Protein 6OOG (pdb70)

InterPro domains:
  IPR000652 Triosephosphate isomerase [PF00121] (6-248)
  IPR000652 Triosephosphate isomeras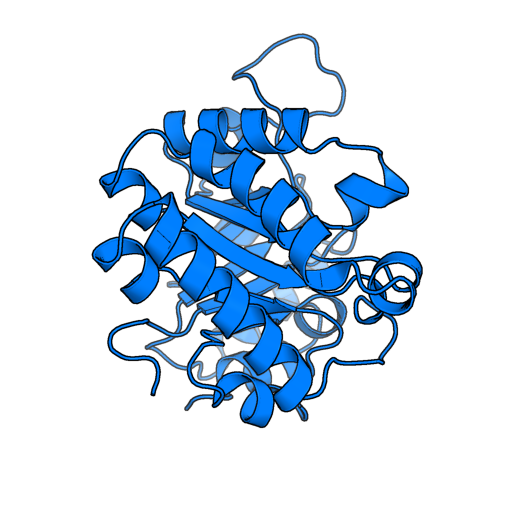e [PS51440] (4-248)
  IPR000652 Triosephosphate isomerase [PTHR21139] (2-247)
  IPR000652 Triosephosphate isomerase [TIGR00419] (6-241)
  IPR000652 Triosephosphate isomerase [cd00311] (6-247)
  IPR013785 Aldolase-type TIM barrel [G3DSA:3.20.20.70] (1-250)
  IPR020861 Triosephosphate isomerase, active site [PS00171] (165-175)
  IPR022896 Triosephosphate isomerase, bacterial/eukaryotic [MF_00147_B] (3-248)
  IPR035990 Triosephosphate isomerase superfamily [SSF51351] (2-248)

Secondary structure (DSSP, 8-state):
--TTPPPEEEEE--S---HHHHHHHHHHHHHS---TT-EEEEEE-GGGHHHHHHHSPTTEEEEES---SSSSSS-TT---HHHHHHTT--EEEES-HHHHHTS---HHHHHHHHHHHHHTT-EEEEEE---HHHHHTT-HHHHHHHHHHHHHTT--STGGGGGB-EEE--GGGTTTS-PPPHHHHHHHHHHHHHHHHHHT-HHHHHH--EEEESS--TTTHHHHHTSTT--EEEESGGGGSTHHHHHHTTT-

Nearest PDB structures (foldseek):
  6oog-assembly1_A-2  TM=9.962E-01  e=2.762E-57  Taenia solium
  7qon-assembly1_AAA  TM=9.854E-01  e=1.641E-40  Fasciola hepatica
  6ooi-assembly1_B  TM=9.862E-01  e=2.018E-39  Schistosoma mansoni
  5zg5-assembly1_B  TM=9.777E-01  e=8.247E-39  Opisthorchis viverrini
  5zfx-assembly1_B  TM=9.779E-01  e=1.346E-38  Opisthorchis viverrini

Radius of gyration: 16.79 Å; Cα contacts (8 Å, |Δi|>4): 519; chains: 1; bounding box: 36×47×45 Å

Foldseek 3Di:
DQPPAFFEAEEEQDPDDDLVLLQVLQVLVVVDDFDPRYQAEYEDEPVCLLVSQVSHPPRYAYEHAEAFQDADDDDPPGHHLVVNVVSVHAEYEFQPVCCCPVVNQDLLRSLSNLLRSLVSRHQYAYEFAEEPVCVVVVCGLVRRLSSVVSNQVRQPDLVSLVRYAYEYEHPCQAPPLPDDALVRLLVNLVSVLVSCCVVPNVVSSSHHAYAYEGNDWLVRLLSNCVRNSHRYYYYYPCSSDPRSRSRSRSPD

Structure (mmCIF, N/CA/C/O backbone):
data_6OOG
#
_entry.id   6OOG
#
_cell.length_a   66.370
_cell.length_b   66.370
_cell.length_c   155.530
_cell.angle_alpha   90.000
_cell.angle_beta   90.000
_cell.angle_gamma   90.000
#
_symmetry.space_group_name_H-M   'P 41 21 2'
#
loop_
_entity.id
_entity.type
_entity.pdbx_description
1 polymer 'Triosephosphate isomerase'
2 non-polymer '2-PHOSPHOGLYCOLIC ACID'
3 non-polymer 'SODIUM ION'
4 water water
#
loop_
_atom_site.group_PDB
_atom_site.id
_atom_site.type_symbol
_atom_site.label_atom_id
_atom_site.label_alt_id
_atom_site.label_comp_id
_atom_site.label_asym_id
_atom_site.label_entity_id
_atom_site.label_seq_id
_atom_site.pdbx_PDB_ins_code
_atom_site.Cartn_x
_atom_site.Cartn_y
_atom_site.Cartn_z
_atom_site.occupancy
_atom_site.B_iso_or_equiv
_atom_site.auth_seq_id
_atom_site.auth_comp_id
_atom_site.auth_asym_id
_atom_site.auth_atom_id
_atom_site.pdbx_PDB_model_num
ATOM 1 N N . PRO A 1 2 ? -8.644 33.238 25.771 1.00 48.64 -1 PRO A N 1
ATOM 2 C CA . PRO A 1 2 ? -7.207 33.489 25.595 1.00 49.44 -1 PRO A CA 1
ATOM 3 C C . PRO A 1 2 ? -6.726 33.283 24.147 1.00 48.01 -1 PRO A C 1
ATOM 4 O O . PRO A 1 2 ? -5.972 34.111 23.612 1.00 46.01 -1 PRO A O 1
ATOM 6 N N . HIS A 1 3 ? -7.154 32.184 23.526 1.00 51.50 0 HIS A N 1
ATOM 7 C CA . HIS A 1 3 ? -6.811 31.879 22.141 1.00 49.70 0 HIS A CA 1
ATOM 8 C C . HIS A 1 3 ? -7.917 32.289 21.168 1.00 51.79 0 HIS A C 1
ATOM 9 O O . HIS A 1 3 ? -7.896 31.869 20.001 1.00 43.76 0 HIS A O 1
ATOM 16 N N . MET A 1 4 ? -8.877 33.094 21.630 1.00 51.12 1 MET A N 1
ATOM 17 C CA . MET A 1 4 ? -9.955 33.681 20.815 1.00 49.95 1 MET A CA 1
ATOM 18 C C . MET A 1 4 ? -10.705 32.554 20.104 1.00 55.87 1 MET A C 1
ATOM 19 O O . MET A 1 4 ? -11.086 31.561 20.748 1.00 51.13 1 MET A O 1
ATOM 24 N N . THR A 1 5 ? -10.955 32.657 18.803 1.00 48.01 2 THR A N 1
ATOM 25 C CA . THR A 1 5 ? -11.593 31.590 18.057 1.00 50.32 2 THR A CA 1
ATOM 26 C C . THR A 1 5 ? -10.583 30.635 17.425 1.00 51.32 2 THR A C 1
ATOM 27 O O . THR A 1 5 ? -10.949 29.886 16.513 1.00 53.39 2 THR A O 1
ATOM 29 N N . ARG A 1 6 ? -9.325 30.645 17.875 1.00 45.83 3 ARG A N 1
ATOM 30 C CA . ARG A 1 6 ? -8.300 29.821 17.238 1.00 37.15 3 ARG A CA 1
ATOM 31 C C . ARG A 1 6 ? -8.333 28.410 17.816 1.00 37.01 3 ARG A C 1
ATOM 32 O O . ARG A 1 6 ? -8.159 28.215 19.026 1.00 37.97 3 ARG A O 1
ATOM 40 N N . LYS A 1 7 ? -8.577 27.432 16.947 1.00 32.01 4 LYS A N 1
ATOM 41 C CA . LYS A 1 7 ? -8.739 26.044 17.360 1.00 29.83 4 LYS A CA 1
ATOM 42 C C . LYS A 1 7 ? -7.385 25.383 17.618 1.00 29.20 4 LYS A C 1
ATOM 43 O O . LYS A 1 7 ? -6.420 25.592 16.870 1.00 32.74 4 LYS A O 1
ATOM 49 N N . LEU A 1 8 ? -7.323 24.576 18.678 1.00 24.46 5 LEU A N 1
ATOM 50 C CA . LEU A 1 8 ? -6.088 23.894 19.036 1.00 26.17 5 LEU A CA 1
ATOM 51 C C . LEU A 1 8 ? -5.578 23.035 17.879 1.00 30.71 5 LEU A C 1
ATOM 52 O O . LEU A 1 8 ? -6.342 22.311 17.231 1.00 30.66 5 LEU A O 1
ATOM 57 N N . PHE A 1 9 ? -4.275 23.119 17.624 1.00 24.92 6 PHE A N 1
ATOM 58 C CA . PHE A 1 9 ? -3.627 22.363 16.558 1.00 26.86 6 PHE A CA 1
ATOM 59 C C . PHE A 1 9 ? -2.426 21.637 17.145 1.00 22.90 6 PHE A C 1
ATOM 60 O O . PHE A 1 9 ? -1.554 22.272 17.742 1.00 23.74 6 PHE A O 1
ATOM 68 N N . VAL A 1 10 ? -2.363 20.318 16.968 1.00 21.90 7 VAL A N 1
ATOM 69 C CA . VAL A 1 10 ? -1.254 19.523 17.493 1.00 24.85 7 VAL A CA 1
ATOM 70 C C . VAL A 1 10 ? -0.602 18.790 16.326 1.00 22.19 7 VAL A C 1
ATOM 71 O O . VAL A 1 10 ? -1.172 17.834 15.777 1.00 22.30 7 VAL A O 1
ATOM 75 N N . GLY A 1 11 ? 0.596 19.232 15.954 1.00 20.69 8 GLY A N 1
ATOM 76 C CA . GLY A 1 11 ? 1.355 18.623 14.881 1.00 19.62 8 GLY A CA 1
ATOM 77 C C . GLY A 1 11 ? 2.416 17.673 15.407 1.00 21.29 8 GLY A C 1
ATOM 78 O O . GLY A 1 11 ? 2.976 17.873 16.477 1.00 18.42 8 GLY A O 1
ATOM 79 N N . GLY A 1 12 ? 2.662 16.611 14.652 1.00 20.46 9 GLY A N 1
ATOM 80 C CA . GLY A 1 12 ? 3.758 15.703 14.928 1.00 17.90 9 GLY A CA 1
ATOM 81 C C . GLY A 1 12 ? 4.710 15.694 13.750 1.00 21.56 9 GLY A C 1
ATOM 82 O O . GLY A 1 12 ? 4.322 15.990 12.619 1.00 22.07 9 GLY A O 1
ATOM 83 N N . ASN A 1 13 ? 5.973 15.381 14.023 1.00 21.45 10 ASN A N 1
ATOM 84 C CA . ASN A 1 13 ? 6.969 15.226 12.960 1.00 21.94 10 ASN A CA 1
ATOM 85 C C . ASN A 1 13 ? 7.870 14.047 13.325 1.00 21.45 10 ASN A C 1
ATOM 86 O O . ASN A 1 13 ? 8.756 14.167 14.180 1.00 20.59 10 ASN A O 1
ATOM 91 N N . TRP A 1 14 ? 7.654 12.917 12.654 1.00 18.58 11 TRP A N 1
ATOM 92 C CA . TRP A 1 14 ? 8.444 11.713 12.873 1.00 19.17 11 TRP A CA 1
ATOM 93 C C . TRP A 1 14 ? 9.844 11.820 12.303 1.00 17.84 11 TRP A C 1
ATOM 94 O O . TRP A 1 14 ? 10.673 10.945 12.590 1.00 19.30 11 TRP A O 1
ATOM 105 N N . LYS A 1 15 ? 10.112 12.852 11.497 1.00 18.74 12 LYS A N 1
ATOM 106 C CA . LYS A 1 15 ? 11.422 13.058 10.907 1.00 17.67 12 LYS A CA 1
ATOM 107 C C . LYS A 1 15 ? 11.835 11.785 10.180 1.00 20.42 12 LYS A C 1
ATOM 108 O O . LYS A 1 15 ? 11.000 11.156 9.513 1.00 17.12 12 LYS A O 1
ATOM 114 N N . MET A 1 16 ? 13.092 11.372 10.323 1.00 19.27 13 MET A N 1
ATOM 115 C CA . MET A 1 16 ? 13.554 10.145 9.669 1.00 18.43 13 MET A CA 1
ATOM 116 C C . MET A 1 16 ? 13.457 8.962 10.636 1.00 22.22 13 MET A C 1
ATOM 117 O O . MET A 1 16 ? 14.437 8.341 11.024 1.00 20.12 13 MET A O 1
ATOM 122 N N . ASN A 1 17 ? 12.221 8.651 11.005 1.00 20.39 14 ASN A N 1
ATOM 123 C CA . ASN A 1 17 ? 11.886 7.483 11.801 1.00 21.67 14 ASN A CA 1
ATOM 124 C C . ASN A 1 17 ? 10.576 6.931 11.277 1.00 22.06 14 ASN A C 1
ATOM 125 O O . ASN A 1 17 ? 9.741 7.671 10.753 1.00 19.78 14 ASN A O 1
ATOM 130 N N . GLY A 1 18 ? 10.389 5.640 11.438 1.00 26.27 15 GLY A N 1
ATOM 131 C CA . GLY A 1 18 ? 9.117 5.028 11.122 1.00 22.11 15 GLY A CA 1
ATOM 132 C C . GLY A 1 18 ? 9.306 3.737 10.360 1.00 24.20 15 GLY A C 1
ATOM 133 O O . GLY A 1 18 ? 10.353 3.463 9.776 1.00 22.21 15 GLY A O 1
ATOM 134 N N . SER A 1 19 ? 8.261 2.924 10.376 1.00 27.69 16 SER A N 1
ATOM 135 C CA . SER A 1 19 ? 8.243 1.622 9.742 1.00 22.45 16 SER A CA 1
ATOM 136 C C . SER A 1 19 ? 6.789 1.203 9.686 1.00 23.46 16 SER A C 1
ATOM 137 O O . SER A 1 19 ? 5.954 1.735 10.428 1.00 25.07 16 SER A O 1
ATOM 140 N N . TYR A 1 20 ? 6.492 0.243 8.811 1.00 19.57 17 TYR A N 1
ATOM 141 C CA . TYR A 1 20 ? 5.130 -0.274 8.758 1.00 24.32 17 TYR A CA 1
ATOM 142 C C . TYR A 1 20 ? 4.710 -0.824 10.117 1.00 24.41 17 TYR A C 1
ATOM 143 O O . TYR A 1 20 ? 3.576 -0.611 10.562 1.00 27.39 17 TYR A O 1
ATOM 152 N N . SER A 1 21 ? 5.626 -1.507 10.801 1.00 24.16 18 SER A N 1
ATOM 153 C CA . SER A 1 21 ? 5.303 -2.082 12.101 1.00 28.63 18 SER A CA 1
ATOM 154 C C . SER A 1 21 ? 4.973 -0.989 13.102 1.00 28.38 18 SER A C 1
ATOM 155 O O . SER A 1 21 ? 3.976 -1.079 13.825 1.00 29.29 18 SER A O 1
ATOM 158 N N . HIS A 1 22 ? 5.786 0.073 13.138 1.00 25.19 19 HIS A N 1
ATOM 159 C CA . HIS A 1 22 ? 5.533 1.145 14.095 1.00 23.56 19 HIS A CA 1
ATOM 160 C C . HIS A 1 22 ? 4.231 1.870 13.788 1.00 25.73 19 HIS A C 1
ATOM 161 O O . HIS A 1 22 ? 3.508 2.293 14.704 1.00 21.41 19 HIS A O 1
ATOM 168 N N . ILE A 1 23 ? 3.925 2.043 12.504 1.00 20.05 20 ILE A N 1
ATOM 169 C CA . ILE A 1 23 ? 2.695 2.727 12.127 1.00 23.68 20 ILE A CA 1
ATOM 170 C C . ILE A 1 23 ? 1.484 1.941 12.621 1.00 24.08 20 ILE A C 1
ATOM 171 O O . ILE A 1 23 ? 0.531 2.517 13.162 1.00 26.07 20 ILE A O 1
ATOM 176 N N . ASN A 1 24 ? 1.507 0.613 12.452 1.00 26.93 21 ASN A N 1
ATOM 177 C CA . ASN A 1 24 ? 0.391 -0.230 12.884 1.00 29.04 21 ASN A CA 1
ATOM 178 C C . ASN A 1 24 ? 0.153 -0.103 14.384 1.00 27.38 21 ASN A C 1
ATOM 179 O O . ASN A 1 24 ? -0.978 0.115 14.832 1.00 30.17 21 ASN A O 1
ATOM 184 N N . THR A 1 25 ? 1.213 -0.271 15.172 1.00 26.71 22 THR A N 1
ATOM 185 C CA . THR A 1 25 ? 1.111 -0.210 16.625 1.00 27.91 22 THR A CA 1
ATOM 186 C C . THR A 1 25 ? 0.676 1.179 17.087 1.00 30.01 22 THR A C 1
ATOM 187 O O . THR A 1 25 ? -0.334 1.340 17.784 1.00 28.74 22 THR A O 1
ATOM 191 N N . PHE A 1 26 ? 1.433 2.198 16.679 1.00 26.21 23 PHE A N 1
ATOM 192 C CA . PHE A 1 26 ? 1.162 3.574 17.072 1.00 24.17 23 PHE A CA 1
ATOM 193 C C . PHE A 1 26 ? -0.280 3.979 16.787 1.00 23.67 23 PHE A C 1
ATOM 194 O O . PHE A 1 26 ? -0.934 4.608 17.623 1.00 27.72 23 PHE A O 1
ATOM 202 N N . PHE A 1 27 ? -0.795 3.650 15.606 1.00 24.50 24 PHE A N 1
ATOM 203 C CA . PHE A 1 27 ? -2.136 4.123 15.282 1.00 29.27 24 PHE A CA 1
ATOM 204 C C . PHE A 1 27 ? -3.222 3.231 15.872 1.00 32.09 24 PHE A C 1
ATOM 205 O O . PHE A 1 27 ? -4.368 3.674 15.992 1.00 31.30 24 PHE A O 1
ATOM 213 N N A ASP A 1 28 ? -2.894 1.993 16.249 0.55 31.34 25 ASP A N 1
ATOM 214 N N B ASP A 1 28 ? -2.890 1.985 16.218 0.45 31.32 25 ASP A N 1
ATOM 215 C CA A ASP A 1 28 ? -3.820 1.217 17.067 0.55 33.87 25 ASP A CA 1
ATOM 216 C CA B ASP A 1 28 ? -3.769 1.191 17.069 0.45 33.86 25 ASP A CA 1
ATOM 217 C C A ASP A 1 28 ? -3.982 1.855 18.439 0.55 32.38 25 ASP A C 1
ATOM 218 C C B ASP A 1 28 ? -3.974 1.884 18.408 0.45 32.39 25 ASP A C 1
ATOM 219 O O A ASP A 1 28 ? -5.104 1.988 18.942 0.55 34.65 25 ASP A O 1
ATOM 220 O O B ASP A 1 28 ? -5.108 2.080 18.859 0.45 34.61 25 ASP A O 1
ATOM 229 N N . THR A 1 29 ? -2.869 2.268 19.051 1.00 36.42 26 THR A N 1
ATOM 230 C CA . THR A 1 29 ? -2.933 2.971 20.326 1.00 29.94 26 THR A CA 1
ATOM 231 C C . THR A 1 29 ? -3.679 4.289 20.188 1.00 31.94 26 THR A C 1
ATOM 232 O O . THR A 1 29 ? -4.454 4.669 21.070 1.00 38.49 26 THR A O 1
ATOM 236 N N . LEU A 1 30 ? -3.466 4.990 19.078 1.00 33.22 27 LEU A N 1
ATOM 237 C CA . LEU A 1 30 ? -4.110 6.281 18.867 1.00 33.01 27 LEU A CA 1
ATOM 238 C C . LEU A 1 30 ? -5.619 6.138 18.724 1.00 33.81 27 LEU A C 1
ATOM 239 O O . LEU A 1 30 ? -6.380 6.940 19.282 1.00 39.81 27 LEU A O 1
ATOM 244 N N . GLN A 1 31 ? -6.066 5.137 17.961 1.00 32.47 28 GLN A N 1
ATOM 245 C CA . GLN A 1 31 ? -7.497 4.895 17.804 1.00 38.17 28 GLN A CA 1
ATOM 246 C C . GLN A 1 31 ? -8.137 4.525 19.136 1.00 36.19 28 GLN A C 1
ATOM 247 O O . GLN A 1 31 ? -9.242 4.981 19.453 1.00 43.13 28 GLN A O 1
ATOM 250 N N . LYS A 1 32 ? -7.445 3.719 19.942 1.00 39.11 29 LYS A N 1
ATOM 251 C CA . LYS A 1 32 ? -8.018 3.285 21.212 1.00 39.03 29 LYS A CA 1
ATOM 252 C C . LYS A 1 32 ? -8.107 4.432 22.207 1.00 39.52 29 LYS A C 1
ATOM 253 O O . LYS A 1 32 ? -9.003 4.443 23.059 1.00 42.50 29 LYS A O 1
ATOM 256 N N . ALA A 1 33 ? -7.215 5.411 22.102 1.00 40.71 30 ALA A N 1
ATOM 257 C CA . ALA A 1 33 ? -7.136 6.475 23.088 1.00 39.24 30 ALA A CA 1
ATOM 258 C C . ALA A 1 33 ? -8.249 7.497 22.886 1.00 36.61 30 ALA A C 1
ATOM 259 O O . ALA A 1 33 ? -8.796 7.663 21.794 1.00 38.26 30 ALA A O 1
ATOM 261 N N . ASP A 1 34 ? -8.571 8.196 23.970 1.00 39.49 31 ASP A N 1
ATOM 262 C CA . ASP A 1 34 ? -9.543 9.281 23.941 1.00 46.09 31 ASP A CA 1
ATOM 263 C C . ASP A 1 34 ? -8.796 10.597 23.728 1.00 43.08 31 ASP A C 1
ATOM 264 O O . ASP A 1 34 ? -8.104 11.085 24.631 1.00 39.96 31 ASP A O 1
ATOM 269 N N . THR A 1 35 ? -8.930 11.169 22.537 1.00 41.59 32 THR A N 1
ATOM 270 C CA . THR A 1 35 ? -8.242 12.400 22.187 1.00 45.09 32 THR A CA 1
ATOM 271 C C . THR A 1 35 ? -9.232 13.559 22.154 1.00 46.12 32 THR A C 1
ATOM 272 O O . THR A 1 35 ? -10.414 13.377 21.846 1.00 46.09 32 THR A O 1
ATOM 276 N N . ASP A 1 36 ? -8.739 14.753 22.488 1.00 41.91 33 ASP A N 1
ATOM 277 C CA . ASP A 1 36 ? -9.535 15.968 22.431 1.00 37.51 33 ASP A CA 1
ATOM 278 C C . ASP A 1 36 ? -10.227 16.065 21.077 1.00 38.92 33 ASP A C 1
ATOM 279 O O . ASP A 1 36 ? -9.547 16.165 20.046 1.00 41.75 33 ASP A O 1
ATOM 284 N N . PRO A 1 37 ? -11.561 16.035 21.030 1.00 38.82 34 PRO A N 1
ATOM 285 C CA . PRO A 1 37 ? -12.256 16.104 19.738 1.00 41.55 34 PRO A CA 1
ATOM 286 C C . PRO A 1 37 ? -12.236 17.484 19.119 1.00 36.49 34 PRO A C 1
ATOM 287 O O . PRO A 1 37 ? -12.671 17.630 17.973 1.00 44.26 34 PRO A O 1
ATOM 291 N N . ASN A 1 38 ? -11.756 18.494 19.837 1.00 33.85 35 ASN A N 1
ATOM 292 C CA . ASN A 1 38 ? -11.677 19.854 19.332 1.00 39.29 35 ASN A CA 1
ATOM 293 C C . ASN A 1 38 ? -10.251 20.248 18.952 1.00 35.43 35 ASN A C 1
ATOM 294 O O . ASN A 1 38 ? -9.971 21.437 18.776 1.00 33.21 35 ASN A O 1
ATOM 296 N N . ALA A 1 39 ? -9.345 19.280 18.833 1.00 33.22 36 ALA A N 1
ATOM 297 C CA . ALA A 1 39 ? -7.990 19.511 18.346 1.00 29.94 36 ALA A CA 1
ATOM 298 C C . ALA A 1 39 ? -7.878 19.048 16.901 1.00 32.79 36 ALA A C 1
ATOM 299 O O . ALA A 1 39 ? -8.341 17.952 16.565 1.00 26.19 36 ALA A O 1
ATOM 301 N N . ASP A 1 40 ? -7.271 19.884 16.057 1.00 28.21 37 ASP A N 1
ATOM 302 C CA . ASP A 1 40 ? -6.727 19.435 14.779 1.00 21.98 37 ASP A CA 1
ATOM 303 C C . ASP A 1 40 ? -5.430 18.674 15.028 1.00 26.37 37 ASP A C 1
ATOM 304 O O . ASP A 1 40 ? -4.579 19.133 15.796 1.00 26.45 37 ASP A O 1
ATOM 309 N N . ILE A 1 41 ? -5.270 17.517 14.383 1.00 24.45 38 ILE A N 1
ATOM 310 C CA . ILE A 1 41 ? -4.106 16.664 14.593 1.00 20.66 38 ILE A CA 1
ATOM 311 C C . ILE A 1 41 ? -3.508 16.305 13.238 1.00 26.20 38 ILE A C 1
ATOM 312 O O . ILE A 1 41 ? -4.187 15.709 12.397 1.00 21.58 38 ILE A O 1
ATOM 317 N N . VAL A 1 42 ? -2.235 16.635 13.041 1.00 25.23 39 VAL A N 1
ATOM 318 C CA . VAL A 1 42 ? -1.527 16.385 11.783 1.00 19.66 39 VAL A CA 1
ATOM 319 C C . VAL A 1 42 ? -0.163 15.799 12.126 1.00 21.00 39 VAL A C 1
ATOM 320 O O . VAL A 1 42 ? 0.549 16.345 12.975 1.00 23.34 39 VAL A O 1
ATOM 324 N N . ILE A 1 43 ? 0.200 14.689 11.484 1.00 17.69 40 ILE A N 1
ATOM 325 C CA . ILE A 1 43 ? 1.442 13.977 11.789 1.00 18.20 40 ILE A CA 1
ATOM 326 C C . ILE A 1 43 ? 2.268 13.843 10.508 1.00 22.12 40 ILE A C 1
ATOM 327 O O . ILE A 1 43 ? 1.840 13.183 9.547 1.00 20.13 40 ILE A O 1
ATOM 332 N N . GLY A 1 44 ? 3.448 14.466 10.505 1.00 19.36 41 GLY A N 1
ATOM 333 C CA . GLY A 1 44 ? 4.396 14.311 9.411 1.00 21.03 41 GLY A CA 1
ATOM 334 C C . GLY A 1 44 ? 5.175 13.010 9.524 1.00 22.23 41 GLY A C 1
ATOM 335 O O . GLY A 1 44 ? 5.704 12.672 10.594 1.00 19.20 41 GLY A O 1
ATOM 336 N N . VAL A 1 45 ? 5.237 12.275 8.415 1.00 20.35 42 VAL A N 1
ATOM 337 C CA . VAL A 1 45 ? 5.838 10.944 8.352 1.00 16.77 42 VAL A CA 1
ATOM 338 C C . VAL A 1 45 ? 6.734 10.890 7.121 1.00 18.37 42 VAL A C 1
ATOM 339 O O . VAL A 1 45 ? 6.590 11.713 6.201 1.00 20.65 42 VAL A O 1
ATOM 343 N N . PRO A 1 46 ? 7.674 9.939 7.072 1.00 18.07 43 PRO A N 1
ATOM 344 C CA . PRO A 1 46 ? 8.501 9.781 5.860 1.00 15.73 43 PRO A CA 1
ATOM 345 C C . PRO A 1 46 ? 7.677 9.487 4.616 1.00 18.54 43 PRO A C 1
ATOM 346 O O . PRO A 1 46 ? 6.661 8.794 4.660 1.00 17.78 43 PRO A O 1
ATOM 350 N N . ALA A 1 47 ? 8.180 9.964 3.473 1.00 21.74 44 ALA A N 1
ATOM 351 C CA . ALA A 1 47 ? 7.391 9.951 2.245 1.00 18.87 44 ALA A CA 1
ATOM 352 C C . ALA A 1 47 ? 7.001 8.547 1.817 1.00 18.55 44 ALA A C 1
ATOM 353 O O . ALA A 1 47 ? 5.925 8.361 1.247 1.00 19.08 44 ALA A O 1
ATOM 355 N N . CYS A 1 48 ? 7.848 7.551 2.074 1.00 16.42 45 CYS A N 1
ATOM 356 C CA . CYS A 1 48 ? 7.491 6.199 1.669 1.00 22.28 45 CYS A CA 1
ATOM 357 C C . CYS A 1 48 ? 6.288 5.663 2.425 1.00 22.79 45 CYS A C 1
ATOM 358 O O . CYS A 1 48 ? 5.763 4.614 2.052 1.00 21.56 45 CYS A O 1
ATOM 361 N N . TYR A 1 49 ? 5.834 6.347 3.469 1.00 19.90 46 TYR A N 1
ATOM 362 C CA . TYR A 1 49 ? 4.729 5.850 4.283 1.00 19.60 46 TYR A CA 1
ATOM 363 C C . TYR A 1 49 ? 3.460 6.691 4.152 1.00 17.10 46 TYR A C 1
ATOM 364 O O . TYR A 1 49 ? 2.506 6.460 4.899 1.00 22.54 46 TYR A O 1
ATOM 373 N N . LEU A 1 50 ? 3.417 7.651 3.227 1.00 14.23 47 LEU A N 1
ATOM 374 C CA . LEU A 1 50 ? 2.327 8.626 3.217 1.00 18.85 47 LEU A CA 1
ATOM 375 C C . LEU A 1 50 ? 0.958 7.954 3.103 1.00 22.99 47 LEU A C 1
ATOM 376 O O . LEU A 1 50 ? 0.069 8.183 3.928 1.00 21.54 47 LEU A O 1
ATOM 381 N N . LYS A 1 51 ? 0.759 7.141 2.070 1.00 22.86 48 LYS A N 1
ATOM 382 C CA . LYS A 1 51 ? -0.565 6.569 1.839 1.00 21.28 48 LYS A CA 1
ATOM 383 C C . LYS A 1 51 ? -0.934 5.590 2.940 1.00 24.92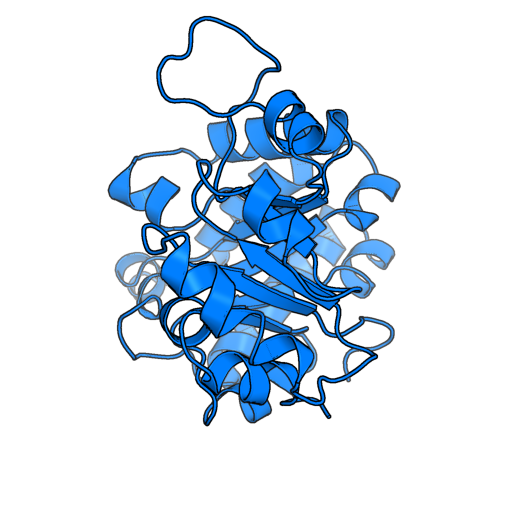 48 LYS A C 1
ATOM 384 O O . LYS A 1 51 ? -2.042 5.643 3.492 1.00 24.28 48 LYS A O 1
ATOM 390 N N . TYR A 1 52 ? -0.014 4.675 3.254 1.00 21.09 49 TYR A N 1
ATOM 391 C CA . TYR A 1 52 ? -0.250 3.689 4.294 1.00 21.95 49 TYR A CA 1
ATOM 392 C C . TYR A 1 52 ? -0.649 4.349 5.613 1.00 27.56 49 TYR A C 1
ATOM 393 O O . TYR A 1 52 ? -1.617 3.937 6.265 1.00 26.59 49 TYR A O 1
ATOM 402 N N . ALA A 1 53 ? 0.083 5.385 6.020 1.00 23.81 50 ALA A N 1
ATOM 403 C CA . ALA A 1 53 ? -0.205 6.009 7.303 1.00 24.86 50 ALA A CA 1
ATOM 404 C C . ALA A 1 53 ? -1.516 6.783 7.266 1.00 23.40 50 ALA A C 1
ATOM 405 O O . ALA A 1 53 ? -2.231 6.826 8.269 1.00 27.32 50 ALA A O 1
ATOM 407 N N . GLN A 1 54 ? -1.860 7.391 6.128 1.00 27.30 51 GLN A N 1
ATOM 408 C CA . GLN A 1 54 ? -3.146 8.078 6.053 1.00 27.13 51 GLN A CA 1
ATOM 409 C C . GLN A 1 54 ? -4.305 7.089 6.028 1.00 30.12 51 GLN A C 1
ATOM 410 O O . GLN A 1 54 ? -5.354 7.352 6.626 1.00 30.27 51 GLN A O 1
ATOM 416 N N . ASP A 1 55 ? -4.138 5.945 5.353 1.00 25.94 52 ASP A N 1
ATOM 417 C CA . ASP A 1 55 ? -5.160 4.900 5.429 1.00 30.70 52 ASP A CA 1
ATOM 418 C C . ASP A 1 55 ? -5.306 4.361 6.850 1.00 31.71 52 ASP A C 1
ATOM 419 O O . ASP A 1 55 ? -6.424 4.121 7.318 1.00 36.25 52 ASP A O 1
ATOM 424 N N . LYS A 1 56 ? -4.191 4.142 7.545 1.00 27.75 53 LYS A N 1
ATO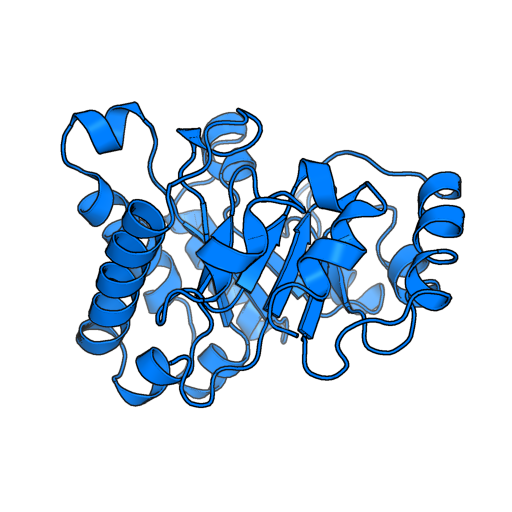M 425 C CA . LYS A 1 56 ? -4.246 3.557 8.881 1.00 33.98 53 LYS A CA 1
ATOM 426 C C . LYS A 1 56 ? -4.603 4.569 9.963 1.00 36.17 53 LYS A C 1
ATOM 427 O O . LYS A 1 56 ? -5.006 4.163 11.058 1.00 34.95 53 LYS A O 1
ATOM 430 N N . ALA A 1 57 ? -4.470 5.864 9.694 1.00 34.55 54 ALA A N 1
ATOM 431 C CA . ALA A 1 57 ? -4.741 6.854 10.728 1.00 36.21 54 ALA A CA 1
ATOM 432 C C . ALA A 1 57 ? -6.218 6.823 11.114 1.00 36.50 54 ALA A C 1
ATOM 433 O O . ALA A 1 57 ? -7.082 6.617 10.255 1.00 34.65 54 ALA A O 1
ATOM 435 N N . PRO A 1 58 ? -6.535 7.016 12.394 1.00 36.70 55 PRO A N 1
ATOM 436 C CA . PRO A 1 58 ? -7.940 7.132 12.800 1.00 30.64 55 PRO A CA 1
ATOM 437 C C . PRO A 1 58 ? -8.593 8.349 12.171 1.00 39.88 55 PRO A C 1
ATOM 438 O O . PRO A 1 58 ? -7.928 9.333 11.836 1.00 43.28 55 PRO A O 1
ATOM 442 N N . LYS A 1 59 ? -9.912 8.265 11.995 1.00 41.20 56 LYS A N 1
ATOM 443 C CA . LYS A 1 59 ? -10.665 9.384 11.440 1.00 48.72 56 LYS A CA 1
ATOM 444 C C . LYS A 1 59 ? -10.348 10.669 12.200 1.00 40.93 56 LYS A C 1
ATOM 445 O O . LYS A 1 59 ? -10.178 10.670 13.423 1.00 42.68 56 LYS A O 1
ATOM 447 N N . GLY A 1 60 ? -10.231 11.761 11.454 1.00 39.75 57 GLY A N 1
ATOM 448 C CA . GLY A 1 60 ? -9.897 13.040 12.016 1.00 43.71 57 GLY A CA 1
ATOM 449 C C . GLY A 1 60 ? -8.420 13.361 12.027 1.00 40.59 57 GLY A C 1
ATOM 450 O O . GLY A 1 60 ? -8.064 14.541 12.093 1.00 41.96 57 GLY A O 1
ATOM 451 N N . ILE A 1 61 ? -7.553 12.353 11.963 1.00 34.82 58 ILE A N 1
ATOM 452 C CA . ILE A 1 61 ? -6.112 12.570 12.014 1.00 33.61 58 ILE A CA 1
ATOM 453 C C . ILE A 1 61 ? -5.580 12.664 10.589 1.00 29.48 58 ILE A C 1
ATOM 454 O O . ILE A 1 61 ? -5.853 11.795 9.753 1.00 28.30 58 ILE A O 1
ATOM 459 N N . LYS A 1 62 ? -4.848 13.734 10.301 1.00 28.17 59 LYS A N 1
ATOM 460 C CA . LYS A 1 62 ? -4.308 13.984 8.973 1.00 25.41 59 LYS A CA 1
ATOM 461 C C . LYS A 1 62 ? -2.810 13.705 8.952 1.00 23.16 59 LYS A C 1
ATOM 462 O O . LYS A 1 62 ? -2.107 13.921 9.943 1.00 25.68 59 LYS A O 1
ATOM 468 N N . ILE A 1 63 ? -2.327 13.212 7.816 1.00 24.93 60 ILE A N 1
ATOM 469 C CA . ILE A 1 63 ? -0.922 12.863 7.637 1.00 21.81 60 ILE A CA 1
ATOM 470 C C . ILE A 1 63 ? -0.278 13.924 6.753 1.00 22.76 60 ILE A C 1
ATOM 471 O O . ILE A 1 63 ? -0.870 14.352 5.754 1.00 19.97 60 ILE A O 1
ATOM 476 N N . ALA A 1 64 ? 0.928 14.353 7.125 1.00 20.37 61 ALA A N 1
ATOM 477 C CA . ALA A 1 64 ? 1.661 15.382 6.402 1.00 21.67 61 ALA A CA 1
ATOM 478 C C . ALA A 1 64 ? 2.926 14.808 5.786 1.00 19.68 61 ALA A C 1
ATOM 479 O O . ALA A 1 64 ? 3.572 13.930 6.372 1.00 17.90 61 ALA A O 1
ATOM 481 N N . ALA A 1 65 ? 3.278 15.310 4.603 1.00 16.57 62 ALA A N 1
ATOM 482 C CA . ALA A 1 65 ? 4.626 15.106 4.102 1.00 17.59 62 ALA A CA 1
ATOM 483 C C . ALA A 1 65 ? 5.593 16.011 4.867 1.00 17.89 62 ALA A C 1
ATOM 484 O O . ALA A 1 65 ? 5.218 17.073 5.380 1.00 15.06 62 ALA A O 1
ATOM 486 N N . GLU A 1 66 ? 6.845 15.569 4.973 1.00 18.10 63 GLU A N 1
ATOM 487 C CA . GLU A 1 66 ? 7.847 16.308 5.733 1.00 18.30 63 GLU A CA 1
ATOM 488 C C . GLU A 1 66 ? 8.555 17.365 4.899 1.00 19.46 63 GLU A C 1
ATOM 489 O O . GLU A 1 66 ? 9.336 18.147 5.452 1.00 15.19 63 GLU A O 1
ATOM 495 N N . ASN A 1 67 ? 8.292 17.405 3.592 1.00 16.41 64 ASN A N 1
ATOM 496 C CA . ASN A 1 67 ? 8.942 18.303 2.644 1.00 15.56 64 ASN A CA 1
ATOM 497 C C . ASN A 1 67 ? 8.296 18.042 1.294 1.00 18.93 64 ASN A C 1
ATOM 498 O O . ASN A 1 67 ? 7.600 17.041 1.104 1.00 18.33 64 ASN A O 1
ATOM 503 N N . CYS A 1 68 ? 8.507 18.969 0.375 1.00 14.74 65 CYS A N 1
ATOM 504 C CA . CYS A 1 68 ? 8.109 18.821 -1.018 1.00 17.50 65 CYS A CA 1
ATOM 505 C C . CYS A 1 68 ? 8.944 19.816 -1.804 1.00 18.73 65 CYS A C 1
ATOM 506 O O . CYS A 1 68 ? 9.633 20.656 -1.226 1.00 21.33 65 CYS A O 1
ATOM 509 N N . TYR A 1 69 ? 8.913 19.691 -3.126 1.00 20.98 66 TYR A N 1
ATOM 510 C CA . TYR A 1 69 ? 9.659 20.603 -3.974 1.00 22.01 66 TYR A CA 1
ATOM 511 C C . TYR A 1 69 ? 8.727 21.708 -4.476 1.00 23.70 66 TYR A C 1
ATOM 512 O O . TYR A 1 69 ? 7.545 21.778 -4.120 1.00 20.60 66 TYR A O 1
ATOM 521 N N . LYS A 1 70 ? 9.270 22.583 -5.323 1.00 20.66 67 LYS A N 1
ATOM 522 C CA . LYS A 1 70 ? 8.605 23.832 -5.662 1.00 22.33 67 LYS A CA 1
ATOM 523 C C . LYS A 1 70 ? 7.983 23.841 -7.056 1.00 21.38 67 LYS A C 1
ATOM 524 O O . LYS A 1 70 ? 7.455 24.874 -7.467 1.00 21.59 67 LYS A O 1
ATOM 530 N N . VAL A 1 71 ? 8.014 22.729 -7.788 1.00 19.74 68 VAL A N 1
ATOM 531 C CA . VAL A 1 71 ? 7.279 22.610 -9.041 1.00 23.02 68 VAL A CA 1
ATOM 532 C C . VAL A 1 71 ? 6.532 21.286 -9.039 1.00 26.09 68 VAL A C 1
ATOM 533 O O . VAL A 1 71 ? 6.720 20.443 -8.163 1.00 23.27 68 VAL A O 1
ATOM 537 N N . GLY A 1 72 ? 5.671 21.107 -10.045 1.00 26.18 69 GLY A N 1
ATOM 538 C CA . GLY A 1 72 ? 4.758 19.981 -10.010 1.00 27.28 69 GLY A CA 1
ATOM 539 C C . GLY A 1 72 ? 5.380 18.644 -10.357 1.00 24.39 69 GLY A C 1
ATOM 540 O O . GLY A 1 72 ? 4.902 17.600 -9.900 1.00 26.96 69 GLY A O 1
ATOM 541 N N . SER A 1 73 ? 6.424 18.646 -11.173 1.00 21.68 70 SER A N 1
ATOM 542 C CA . SER A 1 73 ? 6.985 17.411 -11.710 1.00 26.26 70 SER A CA 1
ATOM 543 C C . SER A 1 73 ? 8.273 17.791 -12.416 1.00 22.55 70 SER A C 1
ATOM 544 O O . SER A 1 73 ? 8.467 18.956 -12.768 1.00 26.17 70 SER A O 1
ATOM 547 N N . GLY A 1 74 ? 9.153 16.812 -12.612 1.00 17.02 71 GLY A N 1
ATOM 548 C CA . GLY A 1 74 ? 10.294 17.085 -13.459 1.00 20.00 71 GLY A CA 1
ATOM 549 C C . GLY A 1 74 ? 11.538 16.370 -12.983 1.00 19.75 71 GLY A C 1
ATOM 550 O O . GLY A 1 74 ? 11.472 15.408 -12.223 1.00 20.59 71 GLY A O 1
ATOM 551 N N . ALA A 1 75 ? 12.676 16.867 -13.457 1.00 16.58 72 ALA A N 1
ATOM 552 C CA . ALA A 1 75 ? 13.966 16.203 -13.295 1.00 16.50 72 ALA A CA 1
ATOM 553 C C . ALA A 1 75 ? 14.618 16.673 -11.991 1.00 17.20 72 ALA A C 1
ATOM 554 O O . ALA A 1 75 ? 15.552 17.477 -11.957 1.00 18.25 72 ALA A O 1
ATOM 556 N N . PHE A 1 76 ? 14.068 16.175 -10.880 1.00 20.44 73 PHE A N 1
ATOM 557 C CA . PHE A 1 76 ? 14.511 16.571 -9.548 1.00 18.84 73 PHE A CA 1
ATOM 558 C C . PHE A 1 76 ? 14.624 15.295 -8.713 1.00 19.18 73 PHE A C 1
ATOM 559 O O . PHE A 1 76 ? 13.826 15.019 -7.821 1.00 19.44 73 PHE A O 1
ATOM 567 N N . THR A 1 77 ? 15.642 14.497 -9.042 1.00 18.60 74 THR A N 1
ATOM 568 C CA . THR A 1 77 ? 15.886 13.227 -8.370 1.00 19.98 74 THR A CA 1
ATOM 569 C C . THR A 1 77 ? 15.884 13.396 -6.859 1.00 19.24 74 THR A C 1
ATOM 570 O O . THR A 1 77 ? 16.537 14.296 -6.322 1.00 18.61 74 THR A O 1
ATOM 574 N N . GLY A 1 78 ? 15.131 12.529 -6.180 1.00 19.73 75 GLY A N 1
ATOM 575 C CA . GLY A 1 78 ? 15.047 12.536 -4.734 1.00 14.62 75 GLY A CA 1
ATOM 576 C C . GLY A 1 78 ? 13.997 13.461 -4.153 1.00 23.14 75 GLY A C 1
ATOM 577 O O . GLY A 1 78 ? 13.833 13.483 -2.924 1.00 24.06 75 GLY A O 1
ATOM 578 N N . GLU A 1 79 ? 13.278 14.221 -4.979 1.00 18.65 76 GLU A N 1
ATOM 579 C CA . GLU A 1 79 ? 12.264 15.146 -4.484 1.00 16.72 76 GLU A CA 1
ATOM 580 C C . GLU A 1 79 ? 10.867 14.532 -4.524 1.00 16.65 76 GLU A C 1
ATOM 581 O O . GLU A 1 79 ? 10.583 13.619 -5.295 1.00 20.02 76 GLU A O 1
ATOM 587 N N . ILE A 1 80 ? 9.991 15.061 -3.677 1.00 18.01 77 ILE A N 1
ATOM 588 C CA . ILE A 1 80 ? 8.578 14.688 -3.622 1.00 21.57 77 ILE A CA 1
ATOM 589 C C . ILE A 1 80 ? 7.755 15.881 -4.098 1.00 20.23 77 ILE A C 1
ATOM 590 O O . ILE A 1 80 ? 8.020 17.022 -3.706 1.00 22.21 77 ILE A O 1
ATOM 595 N N . SER A 1 81 ? 6.753 15.630 -4.929 1.00 19.24 78 SER A N 1
ATOM 596 C CA . SER A 1 81 ? 5.952 16.720 -5.464 1.00 17.29 78 SER A CA 1
ATOM 597 C C . SER A 1 81 ? 4.642 16.862 -4.705 1.00 16.41 78 SER A C 1
ATOM 598 O O . SER A 1 81 ? 4.166 15.923 -4.069 1.00 16.71 78 SER A O 1
ATOM 601 N N . THR A 1 82 ? 4.063 18.069 -4.791 1.00 17.52 79 THR A N 1
ATOM 602 C CA . THR A 1 82 ? 2.706 18.307 -4.294 1.00 18.32 79 THR A CA 1
ATOM 603 C C . THR A 1 82 ? 1.700 17.327 -4.882 1.00 21.11 79 THR A C 1
ATOM 604 O O . THR A 1 82 ? 0.820 16.830 -4.172 1.00 22.94 79 THR A O 1
ATOM 608 N N . GLU A 1 83 ? 1.812 17.021 -6.176 1.00 19.46 80 GLU A N 1
ATOM 609 C CA . GLU A 1 83 ? 0.846 16.095 -6.763 1.00 23.97 80 GLU A CA 1
ATOM 610 C C . GLU A 1 83 ? 1.020 14.669 -6.233 1.00 21.46 80 GLU A C 1
ATOM 611 O O . GLU A 1 83 ? 0.027 13.951 -6.076 1.00 19.71 80 GLU A O 1
ATOM 617 N N . MET A 1 84 ? 2.254 14.235 -5.940 1.00 18.74 81 MET A N 1
ATOM 618 C CA . MET A 1 84 ? 2.417 12.921 -5.320 1.00 18.21 81 MET A CA 1
ATOM 619 C C . MET A 1 84 ? 1.817 12.889 -3.919 1.00 21.98 81 MET A C 1
ATOM 620 O O . MET A 1 84 ? 1.240 11.871 -3.509 1.00 20.30 81 MET A O 1
ATOM 625 N N . ILE A 1 85 ? 1.952 13.985 -3.162 1.00 20.54 82 ILE A N 1
ATOM 626 C CA . ILE A 1 85 ? 1.351 14.031 -1.824 1.00 21.60 82 ILE A CA 1
ATOM 627 C C . ILE A 1 85 ? -0.158 13.844 -1.918 1.00 19.98 82 ILE A C 1
ATOM 628 O O . ILE A 1 85 ? -0.747 13.072 -1.154 1.00 25.30 82 ILE A O 1
ATOM 633 N N . LYS A 1 86 ? -0.803 14.521 -2.875 1.00 21.72 83 LYS A N 1
ATOM 634 C CA . LYS A 1 86 ? -2.247 14.369 -3.042 1.00 22.93 83 LYS A CA 1
ATOM 635 C C . LYS A 1 86 ? -2.611 12.988 -3.581 1.00 22.76 83 LYS A C 1
ATOM 636 O O . LYS A 1 86 ? -3.648 12.429 -3.215 1.00 20.36 83 LYS A O 1
ATOM 642 N N . ASP A 1 87 ? -1.785 12.439 -4.472 1.00 24.25 84 ASP A N 1
ATOM 643 C CA . ASP A 1 87 ? -1.985 11.078 -4.966 1.00 22.99 84 ASP A CA 1
ATOM 644 C C . ASP A 1 87 ? -1.985 10.061 -3.829 1.00 21.66 84 ASP A C 1
ATOM 645 O O . ASP A 1 87 ? -2.688 9.047 -3.899 1.00 18.22 84 ASP A O 1
ATOM 650 N N . CYS A 1 88 ? -1.210 10.307 -2.773 1.00 24.67 85 CYS A N 1
ATOM 651 C CA . CYS A 1 88 ? -1.183 9.408 -1.626 1.00 24.22 85 CYS A CA 1
ATOM 652 C C . CYS A 1 88 ? -2.306 9.691 -0.635 1.00 22.68 85 CYS A C 1
ATOM 653 O O . CYS A 1 88 ? -2.333 9.088 0.440 1.00 22.00 85 CYS A O 1
ATOM 656 N N . GLY A 1 89 ? -3.244 10.563 -0.993 1.00 23.53 86 GLY A N 1
ATOM 657 C CA . GLY A 1 89 ? -4.365 10.853 -0.127 1.00 24.01 86 GLY A CA 1
ATOM 658 C C . GLY A 1 89 ? -4.081 11.841 0.978 1.00 24.08 86 GLY A C 1
ATOM 659 O O . GLY A 1 89 ? -4.838 11.879 1.955 1.00 22.97 86 GLY A O 1
ATOM 660 N N . CYS A 1 90 ? -3.025 12.650 0.857 1.00 18.98 87 CYS A N 1
ATOM 661 C CA . CYS A 1 90 ? -2.610 13.557 1.925 1.00 23.91 87 CYS A CA 1
ATOM 662 C C . CYS A 1 90 ? -2.781 15.006 1.503 1.00 21.40 87 CYS A C 1
ATOM 663 O O . CYS A 1 90 ? -2.701 15.337 0.316 1.00 21.37 87 CYS A O 1
ATOM 666 N N . GLU A 1 91 ? -3.007 15.870 2.498 1.00 20.33 88 GLU A N 1
ATOM 667 C CA . GLU A 1 91 ? -3.319 17.276 2.280 1.00 21.15 88 GLU A CA 1
ATOM 668 C C . GLU A 1 91 ? -2.391 18.248 2.984 1.00 20.89 88 GLU A C 1
ATOM 669 O O . GLU A 1 91 ? -2.660 19.457 2.946 1.00 20.26 88 GLU A O 1
ATOM 675 N N . TRP A 1 92 ? -1.342 17.775 3.652 1.00 21.93 89 TRP A N 1
ATOM 676 C CA . TRP A 1 92 ? -0.501 18.631 4.478 1.00 19.31 89 TRP A CA 1
ATOM 677 C C . TRP A 1 92 ? 0.961 18.434 4.112 1.00 22.12 89 TRP A C 1
ATOM 678 O O . TRP A 1 92 ? 1.374 17.336 3.720 1.00 16.83 89 TRP A O 1
ATOM 689 N N . VAL A 1 93 ? 1.748 19.500 4.260 1.00 18.47 90 VAL A N 1
ATOM 690 C CA . VAL A 1 93 ? 3.199 19.387 4.107 1.00 21.21 90 VAL A CA 1
ATOM 691 C C . VAL A 1 93 ? 3.860 20.358 5.074 1.00 19.58 90 VAL A C 1
ATOM 692 O O . VAL A 1 93 ? 3.412 21.495 5.234 1.00 17.13 90 VAL A O 1
ATOM 696 N N . ILE A 1 94 ? 4.917 19.893 5.742 1.00 16.66 91 ILE A N 1
ATOM 697 C CA . ILE A 1 94 ? 5.746 20.749 6.580 1.00 18.22 91 ILE A CA 1
ATOM 698 C C . ILE A 1 94 ? 6.808 21.378 5.693 1.00 16.53 91 ILE A C 1
ATOM 699 O O . ILE A 1 94 ? 7.499 20.671 4.956 1.00 18.26 91 ILE A O 1
ATOM 704 N N . LEU A 1 95 ? 6.955 22.704 5.768 1.00 18.38 92 LEU A N 1
ATOM 705 C CA . LEU A 1 95 ? 7.894 23.440 4.928 1.00 16.83 92 LEU A CA 1
ATOM 706 C C . LEU A 1 95 ? 8.869 24.247 5.771 1.00 19.68 92 LEU A C 1
ATOM 707 O O . LEU A 1 95 ? 8.495 24.809 6.805 1.00 19.34 92 LEU A O 1
ATOM 712 N N . GLY A 1 96 ? 10.125 24.292 5.330 1.00 17.77 93 GLY A N 1
ATOM 713 C CA . GLY A 1 96 ? 11.128 25.108 5.995 1.00 14.85 93 GLY A CA 1
ATOM 714 C C . GLY A 1 96 ? 11.545 24.657 7.380 1.00 21.55 93 GLY A C 1
ATOM 715 O O . GLY A 1 96 ? 12.003 25.482 8.181 1.00 18.36 93 GLY A O 1
ATOM 716 N N . HIS A 1 97 ? 11.420 23.368 7.684 1.00 18.65 94 HIS A N 1
ATOM 717 C CA . HIS A 1 97 ? 11.856 22.889 8.983 1.00 19.89 94 HIS A CA 1
ATOM 718 C C . HIS A 1 97 ? 13.329 23.222 9.204 1.00 24.19 94 HIS A C 1
ATOM 719 O O . HIS A 1 97 ? 14.138 23.222 8.270 1.00 19.03 94 HIS A O 1
ATOM 726 N N . SER A 1 98 ? 13.669 23.505 10.465 1.00 19.31 95 SER A N 1
ATOM 727 C CA . SER A 1 98 ? 15.032 23.887 10.803 1.00 19.94 95 SER A CA 1
ATOM 728 C C . SER A 1 98 ? 16.063 22.913 10.210 1.00 18.84 95 SER A C 1
ATOM 729 O O . SER A 1 98 ? 17.115 23.328 9.723 1.00 18.97 95 SER A O 1
ATOM 732 N N . GLU A 1 99 ? 15.764 21.617 10.209 1.00 19.82 96 GLU A N 1
ATOM 733 C CA . GLU A 1 99 ? 16.698 20.643 9.644 1.00 18.19 96 GLU A CA 1
ATOM 734 C C . GLU A 1 99 ? 16.889 20.846 8.138 1.00 20.76 96 GLU A C 1
ATOM 735 O O . GLU A 1 99 ? 18.004 20.705 7.623 1.00 20.19 96 GLU A O 1
ATOM 741 N N . ARG A 1 100 ? 15.824 21.202 7.413 1.00 17.66 97 ARG A N 1
ATOM 742 C CA . ARG A 1 100 ? 16.003 21.522 5.999 1.00 19.00 97 ARG A CA 1
ATOM 743 C C . ARG A 1 100 ? 16.858 22.770 5.832 1.00 21.58 97 ARG A C 1
ATOM 744 O O . ARG A 1 100 ? 17.720 22.828 4.943 1.00 21.46 97 ARG A O 1
ATOM 752 N N . ARG A 1 101 ? 16.632 23.779 6.681 1.00 23.42 98 ARG A N 1
ATOM 753 C CA . ARG A 1 101 ? 17.338 25.051 6.540 1.00 21.05 98 ARG A CA 1
ATOM 754 C C . ARG A 1 101 ? 18.811 24.932 6.912 1.00 21.05 98 ARG A C 1
ATOM 755 O O . ARG A 1 101 ? 19.676 25.495 6.230 1.00 22.90 98 ARG A O 1
ATOM 763 N N . HIS A 1 102 ? 19.112 24.240 8.008 1.00 21.57 99 HIS A N 1
ATOM 764 C CA . HIS A 1 102 ? 20.426 24.309 8.629 1.00 24.81 99 HIS A CA 1
ATOM 765 C C . HIS A 1 102 ? 21.271 23.066 8.430 1.00 21.21 99 HIS A C 1
ATOM 766 O O . HIS A 1 102 ? 22.483 23.133 8.621 1.00 22.91 99 HIS A O 1
ATOM 773 N N . ILE A 1 103 ? 20.684 21.940 8.051 1.00 18.73 100 ILE A N 1
ATOM 774 C CA . ILE A 1 103 ? 21.475 20.794 7.639 1.00 20.65 100 ILE A CA 1
ATOM 775 C C . ILE A 1 103 ? 21.521 20.670 6.121 1.00 20.34 100 ILE A C 1
ATOM 776 O O . ILE A 1 103 ? 22.568 20.361 5.557 1.00 20.49 100 ILE A O 1
ATOM 781 N N . PHE A 1 104 ? 20.414 20.952 5.437 1.00 20.14 101 PHE A N 1
ATOM 782 C CA . PHE A 1 104 ? 20.343 20.739 3.996 1.00 17.82 101 PHE A CA 1
ATOM 783 C C . PHE A 1 104 ? 20.313 22.031 3.204 1.00 19.47 101 PHE A C 1
ATOM 784 O O . PHE A 1 104 ? 20.096 21.990 1.991 1.00 22.53 101 PHE A O 1
ATOM 792 N N . GLY A 1 105 ? 20.521 23.172 3.866 1.00 25.71 102 GLY A N 1
ATOM 793 C CA . GLY A 1 105 ? 20.788 24.436 3.204 1.00 21.74 102 GLY A CA 1
ATOM 794 C C . GLY A 1 105 ? 19.655 25.022 2.388 1.00 25.28 102 GLY A C 1
ATOM 795 O O . GLY A 1 105 ? 19.916 25.755 1.434 1.00 24.35 102 GLY A O 1
ATOM 796 N N . GLU A 1 106 ? 18.404 24.727 2.734 1.00 20.91 103 GLU A N 1
ATOM 797 C CA . GLU A 1 106 ? 17.282 25.346 2.044 1.00 24.11 103 GLU A CA 1
ATOM 798 C C . GLU A 1 106 ? 17.148 26.809 2.467 1.00 22.78 103 GLU A C 1
ATOM 799 O O . GLU A 1 106 ? 17.100 27.126 3.654 1.00 23.62 103 GLU A O 1
ATOM 805 N N . SER A 1 107 ? 17.081 27.704 1.491 1.00 20.95 104 SER A N 1
ATOM 806 C CA . SER A 1 107 ? 17.090 29.132 1.763 1.00 21.65 104 SER A CA 1
ATOM 807 C C . SER A 1 107 ? 15.677 29.666 1.984 1.00 21.87 104 SER A C 1
ATOM 808 O O . SER A 1 107 ? 14.675 29.031 1.646 1.00 19.39 104 SER A O 1
ATOM 811 N N . ASN A 1 108 ? 15.611 30.880 2.530 1.00 18.15 105 ASN A N 1
ATOM 812 C CA . ASN A 1 108 ? 14.333 31.566 2.654 1.00 21.55 105 ASN A CA 1
ATOM 813 C C . ASN A 1 108 ? 13.622 31.675 1.319 1.00 21.73 105 ASN A C 1
ATOM 814 O O . ASN A 1 108 ? 12.394 31.536 1.248 1.00 23.36 105 ASN A O 1
ATOM 819 N N . GLU A 1 109 ? 14.366 31.974 0.255 1.00 19.28 106 GLU A N 1
ATOM 820 C CA . GLU A 1 109 ? 13.735 32.115 -1.048 1.00 22.45 106 GLU A CA 1
ATOM 821 C C . GLU A 1 109 ? 13.122 30.793 -1.500 1.00 23.48 106 GLU A C 1
ATOM 822 O O . GLU A 1 109 ? 11.985 30.758 -1.992 1.00 20.82 106 GLU A O 1
ATOM 828 N N . LEU A 1 110 ? 13.864 29.691 -1.332 1.00 22.80 107 LEU A N 1
ATOM 829 C CA . LEU A 1 110 ? 13.347 28.383 -1.722 1.00 21.37 107 LEU A CA 1
ATOM 830 C C . LEU A 1 110 ? 12.129 27.999 -0.884 1.00 22.19 107 LEU A C 1
ATOM 831 O O . LEU A 1 110 ? 11.151 27.451 -1.404 1.00 23.93 107 LEU A O 1
ATOM 836 N N . ILE A 1 111 ? 12.152 28.295 0.410 1.00 22.67 108 ILE A N 1
ATOM 837 C CA . ILE A 1 111 ? 11.008 27.926 1.243 1.00 20.63 108 ILE A CA 1
ATOM 838 C C . ILE A 1 111 ? 9.791 28.764 0.868 1.00 21.67 108 ILE A C 1
ATOM 839 O O . ILE A 1 111 ? 8.654 28.271 0.872 1.00 19.69 108 ILE A O 1
ATOM 844 N N . GLY A 1 112 ? 10.014 30.031 0.511 1.00 25.04 109 GLY A N 1
ATOM 845 C CA . GLY A 1 112 ? 8.914 30.851 0.026 1.00 22.78 109 GLY A CA 1
ATOM 846 C C . GLY A 1 112 ? 8.330 30.303 -1.260 1.00 21.44 109 GLY A C 1
ATOM 847 O O . GLY A 1 112 ? 7.111 30.176 -1.404 1.00 21.96 109 GLY A O 1
ATOM 848 N N . GLU A 1 113 ? 9.201 29.965 -2.214 1.00 22.27 110 GLU A N 1
ATOM 849 C CA . GLU A 1 113 ? 8.736 29.345 -3.448 1.00 20.33 110 GLU A CA 1
ATOM 850 C C . GLU A 1 113 ? 7.936 28.078 -3.166 1.00 22.50 110 GLU A C 1
ATOM 851 O O . GLU A 1 113 ? 6.934 27.805 -3.841 1.00 19.42 110 GLU A O 1
ATOM 857 N N . LYS A 1 114 ? 8.350 27.292 -2.167 1.00 17.69 111 LYS A N 1
ATOM 858 C CA . LYS A 1 114 ? 7.617 26.067 -1.862 1.00 16.49 111 LYS A CA 1
ATOM 859 C C . LYS A 1 114 ? 6.260 26.364 -1.232 1.00 21.58 111 LYS A C 1
ATOM 860 O O . LYS A 1 114 ? 5.296 25.615 -1.455 1.00 17.72 111 LYS A O 1
ATOM 866 N N . VAL A 1 115 ? 6.175 27.428 -0.420 1.00 23.18 112 VAL A N 1
ATOM 867 C CA . VAL A 1 115 ? 4.907 27.788 0.213 1.00 18.81 112 VAL A CA 1
ATOM 868 C C . VAL A 1 115 ? 3.891 28.167 -0.851 1.00 20.57 112 VAL A C 1
ATOM 869 O O . VAL A 1 115 ? 2.743 27.708 -0.833 1.00 20.63 112 VAL A O 1
ATOM 873 N N . LYS A 1 116 ? 4.314 28.964 -1.830 1.00 24.70 113 LYS A N 1
ATOM 874 C CA . LYS A 1 116 ? 3.391 29.390 -2.877 1.00 19.25 113 LYS A CA 1
ATOM 875 C C . LYS A 1 116 ? 2.930 28.211 -3.731 1.00 22.49 113 LYS A C 1
ATOM 876 O O . LYS A 1 116 ? 1.730 28.077 -4.016 1.00 20.50 113 LYS A O 1
ATOM 882 N N . HIS A 1 117 ? 3.867 27.339 -4.131 1.00 20.04 114 HIS A N 1
ATOM 883 C CA . HIS A 1 117 ? 3.524 26.205 -4.989 1.00 18.49 114 HIS A CA 1
ATOM 884 C C . HIS A 1 117 ? 2.623 25.212 -4.267 1.00 21.66 114 HIS A C 1
ATOM 885 O O . HIS A 1 117 ? 1.680 24.665 -4.857 1.00 21.59 114 HIS A O 1
ATOM 892 N N . ALA A 1 118 ? 2.914 24.945 -2.995 1.00 19.83 115 ALA A N 1
ATOM 893 C CA . ALA A 1 118 ? 2.051 24.071 -2.216 1.00 17.82 115 ALA A CA 1
ATOM 894 C C . ALA A 1 118 ? 0.655 24.666 -2.092 1.00 16.62 115 ALA A C 1
ATOM 895 O O . ALA A 1 118 ? -0.347 23.975 -2.314 1.00 20.62 115 ALA A O 1
ATOM 897 N N . LEU A 1 119 ? 0.566 25.959 -1.774 1.00 16.94 116 LEU A N 1
ATOM 898 C CA . LEU A 1 119 ? -0.753 26.580 -1.644 1.00 20.00 116 LEU A CA 1
ATOM 899 C C . LEU A 1 119 ? -1.497 26.586 -2.981 1.00 21.80 116 LEU A C 1
ATOM 900 O O . LEU A 1 119 ? -2.707 26.318 -3.031 1.00 17.64 116 LEU A O 1
ATOM 905 N N . ASP A 1 120 ? -0.778 26.863 -4.076 1.00 19.81 117 ASP A N 1
AT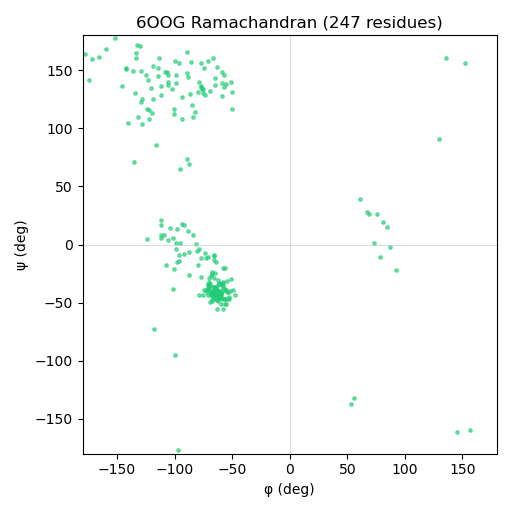OM 906 C CA . ASP A 1 120 ? -1.340 26.843 -5.426 1.00 20.99 117 ASP A CA 1
ATOM 907 C C . ASP A 1 120 ? -1.647 25.443 -5.925 1.00 23.12 117 ASP A C 1
ATOM 908 O O . ASP A 1 120 ? -2.270 25.320 -6.984 1.00 23.25 117 ASP A O 1
ATOM 913 N N . SER A 1 121 ? -1.195 24.397 -5.224 1.00 22.26 118 SER A N 1
ATOM 914 C CA . SER A 1 121 ? -1.580 23.024 -5.515 1.00 18.80 118 SER A CA 1
ATOM 915 C C . SER A 1 121 ? -2.737 22.548 -4.654 1.00 22.40 118 SER A C 1
ATOM 916 O O . SER A 1 121 ? -3.141 21.388 -4.770 1.00 24.18 118 SER A O 1
ATOM 919 N N . GLY A 1 122 ? -3.264 23.406 -3.78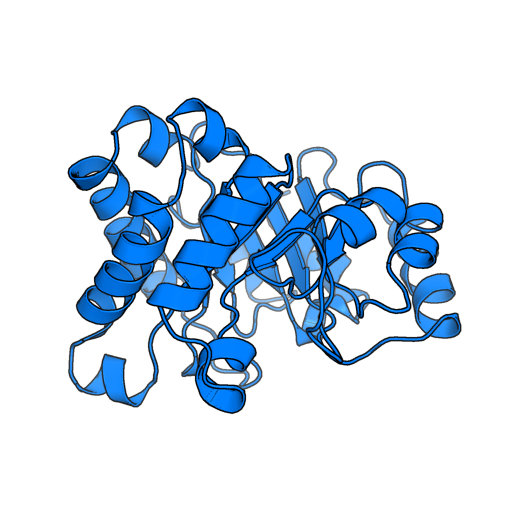5 1.00 20.51 119 GLY A N 1
ATOM 920 C CA . GLY A 1 122 ? -4.347 23.019 -2.912 1.00 20.93 119 GLY A CA 1
ATOM 921 C C . GLY A 1 122 ? -3.933 22.331 -1.630 1.00 26.37 119 GLY A C 1
ATOM 922 O O . GLY A 1 122 ? -4.785 21.727 -0.973 1.00 21.32 119 GLY A O 1
ATOM 923 N N . LEU A 1 123 ? -2.657 22.396 -1.254 1.00 21.45 120 LEU A N 1
ATOM 924 C CA . LEU A 1 123 ? -2.200 21.798 -0.008 1.00 26.29 120 LEU A CA 1
ATOM 925 C C . LEU A 1 123 ? -2.391 22.754 1.171 1.00 23.15 120 LEU A C 1
ATOM 926 O O . LEU A 1 123 ? -2.473 23.969 1.008 1.00 20.02 120 LEU A O 1
ATOM 931 N N . ASN A 1 124 ? -2.468 22.177 2.372 1.00 22.61 121 ASN A N 1
ATOM 932 C CA . ASN A 1 124 ? -2.266 22.925 3.610 1.00 22.13 121 ASN A CA 1
ATOM 933 C C . ASN A 1 124 ? -0.777 22.903 3.950 1.00 21.84 121 ASN A C 1
ATOM 934 O O . ASN A 1 124 ? -0.099 21.898 3.717 1.00 24.79 121 ASN A O 1
ATOM 939 N N . VAL A 1 125 ? -0.264 24.003 4.510 1.00 22.43 122 VAL A N 1
ATOM 940 C CA . VAL A 1 125 ? 1.163 24.098 4.802 1.00 19.10 122 VAL A CA 1
ATOM 941 C C . VAL A 1 125 ? 1.403 24.436 6.272 1.00 22.84 122 VAL A C 1
ATOM 942 O O . VAL A 1 125 ? 0.629 25.158 6.912 1.00 17.95 122 VAL A O 1
ATOM 946 N N . ILE A 1 126 ? 2.489 23.882 6.808 1.00 18.43 123 ILE A N 1
ATOM 947 C CA . ILE A 1 126 ? 3.026 24.271 8.111 1.00 19.96 123 ILE A CA 1
ATOM 948 C C . ILE A 1 126 ? 4.416 24.867 7.913 1.00 18.36 123 ILE A C 1
ATOM 949 O O . ILE A 1 126 ? 5.420 24.141 7.962 1.00 17.77 123 ILE A O 1
ATOM 954 N N . PRO A 1 127 ? 4.517 26.164 7.628 1.00 19.90 124 PRO A N 1
ATOM 955 C CA . PRO A 1 127 ? 5.836 26.772 7.443 1.00 21.96 124 PRO A CA 1
ATOM 956 C C . PRO A 1 127 ? 6.485 26.998 8.793 1.00 22.14 124 PRO A C 1
ATOM 957 O O . PRO A 1 127 ? 5.845 27.479 9.732 1.00 18.35 124 PRO A O 1
ATOM 961 N N . CYS A 1 128 ? 7.773 26.667 8.872 1.00 18.28 125 CYS A N 1
ATOM 962 C CA . CYS A 1 128 ? 8.515 26.692 10.120 1.00 17.70 125 CYS A CA 1
ATOM 963 C C . CYS A 1 128 ? 9.447 27.895 10.117 1.00 20.71 125 CYS A C 1
ATOM 964 O O . CYS A 1 128 ? 10.060 28.214 9.089 1.00 23.31 125 CYS A O 1
ATOM 967 N N . ILE A 1 129 ? 9.558 28.554 11.273 1.00 18.93 126 ILE A N 1
ATOM 968 C CA . ILE A 1 129 ? 10.457 29.679 11.493 1.00 19.49 126 ILE A CA 1
ATOM 969 C C . ILE A 1 129 ? 11.176 29.448 12.817 1.00 20.92 126 ILE A C 1
ATOM 970 O O . ILE A 1 129 ? 10.787 28.596 13.619 1.00 24.79 126 ILE A O 1
ATOM 975 N N . GLY A 1 130 ? 12.246 30.192 13.036 1.00 20.04 127 GLY A N 1
ATOM 976 C CA . GLY A 1 130 ? 12.975 30.080 14.283 1.00 17.29 127 GLY A CA 1
ATOM 977 C C . GLY A 1 130 ? 14.442 30.429 14.129 1.00 21.16 127 GLY A C 1
ATOM 978 O O . GLY A 1 130 ? 15.035 30.331 13.056 1.00 24.20 127 GLY A O 1
ATOM 979 N N . GLU A 1 131 ? 15.046 30.820 15.249 1.00 20.96 128 GLU A N 1
ATOM 980 C CA . GLU A 1 131 ? 16.392 31.373 15.291 1.00 20.66 128 GLU A CA 1
ATOM 981 C C . GLU A 1 131 ? 17.386 30.394 15.907 1.00 22.94 128 GLU A C 1
ATOM 982 O O . GLU A 1 131 ? 17.036 29.583 16.777 1.00 23.38 128 GLU A O 1
ATOM 988 N N . LEU A 1 132 ? 18.635 30.474 15.437 1.00 20.76 129 LEU A N 1
ATOM 989 C CA . LEU A 1 132 ? 19.734 29.742 16.057 1.00 19.66 129 LEU A CA 1
ATOM 990 C C . LEU A 1 132 ? 20.090 30.343 17.419 1.00 21.78 129 LEU A C 1
ATOM 991 O O . LEU A 1 132 ? 19.824 31.516 17.699 1.00 21.71 129 LEU A O 1
ATOM 996 N N . LEU A 1 133 ? 20.724 29.525 18.262 1.00 20.87 130 LEU A N 1
ATOM 997 C CA . LEU A 1 133 ? 21.288 30.034 19.512 1.00 22.95 130 LEU A CA 1
ATOM 998 C C . LEU A 1 133 ? 22.196 31.237 19.271 1.00 23.24 130 LEU A C 1
ATOM 999 O O . LEU A 1 133 ? 22.110 32.251 19.974 1.00 22.89 130 LEU A O 1
ATOM 1004 N N . SER A 1 134 ? 23.087 31.135 18.284 1.00 25.31 131 SER A N 1
ATOM 1005 C CA . SER A 1 134 ? 23.980 32.245 17.985 1.00 22.16 131 SER A CA 1
ATOM 1006 C C . SER A 1 134 ? 23.200 33.495 17.597 1.00 22.88 131 SER A C 1
ATOM 1007 O O . SER A 1 134 ? 23.604 34.607 17.948 1.00 27.86 131 SER A O 1
ATOM 1010 N N . GLU A 1 135 ? 22.057 33.333 16.925 1.00 22.89 132 GLU A N 1
ATOM 1011 C CA . GLU A 1 135 ? 21.243 34.490 16.554 1.00 23.22 132 GLU A CA 1
ATOM 1012 C C . GLU A 1 135 ? 20.547 35.105 17.770 1.00 23.61 132 GLU A C 1
ATOM 1013 O O . GLU A 1 135 ? 20.471 36.332 17.892 1.00 24.75 132 GLU A O 1
ATOM 1019 N N . ARG A 1 136 ? 20.023 34.280 18.673 1.00 21.26 133 ARG A N 1
ATOM 1020 C CA . ARG A 1 136 ? 19.413 34.833 19.878 1.00 25.24 133 ARG A CA 1
ATOM 1021 C C . ARG A 1 136 ? 20.452 35.547 20.745 1.00 25.07 133 ARG A C 1
ATOM 1022 O O . ARG A 1 136 ? 20.176 36.618 21.299 1.00 25.61 133 ARG A O 1
ATOM 1030 N N . GLU A 1 137 ? 21.662 34.981 20.860 1.00 21.97 134 GLU A N 1
ATOM 1031 C CA . GLU A 1 137 ? 22.708 35.631 21.650 1.00 26.63 134 GLU A CA 1
ATOM 1032 C C . GLU A 1 137 ? 23.133 36.954 21.032 1.00 29.85 134 GLU A C 1
ATOM 1033 O O . GLU A 1 137 ? 23.547 37.869 21.747 1.00 28.55 134 GLU A O 1
ATOM 1039 N N . ALA A 1 138 ? 23.032 37.080 19.723 1.00 27.48 135 ALA A N 1
ATOM 1040 C CA . ALA A 1 138 ? 23.363 38.325 19.057 1.00 24.63 135 ALA A CA 1
ATOM 1041 C C . ALA A 1 138 ? 22.234 39.335 19.122 1.00 23.02 135 ALA A C 1
ATOM 1042 O O . ALA A 1 138 ? 22.372 40.433 18.572 1.00 28.29 135 ALA A O 1
ATOM 1044 N N . GLY A 1 139 ? 21.123 38.995 19.766 1.00 25.74 136 GLY A N 1
ATOM 1045 C CA . GLY A 1 139 ? 19.990 39.893 19.792 1.00 25.72 136 GLY A CA 1
ATOM 1046 C C . GLY A 1 139 ? 19.198 39.956 18.508 1.00 25.04 136 GLY A C 1
ATOM 1047 O O . GLY A 1 139 ? 18.539 40.963 18.246 1.00 22.50 136 GLY A O 1
ATOM 1048 N N . LYS A 1 140 ? 19.216 38.892 17.705 1.00 27.68 137 LYS A N 1
ATOM 1049 C CA . LYS A 1 140 ? 18.592 38.904 16.386 1.00 31.47 137 LYS A CA 1
ATOM 1050 C C . LYS A 1 140 ? 17.373 37.990 16.294 1.00 29.02 137 LYS A C 1
ATOM 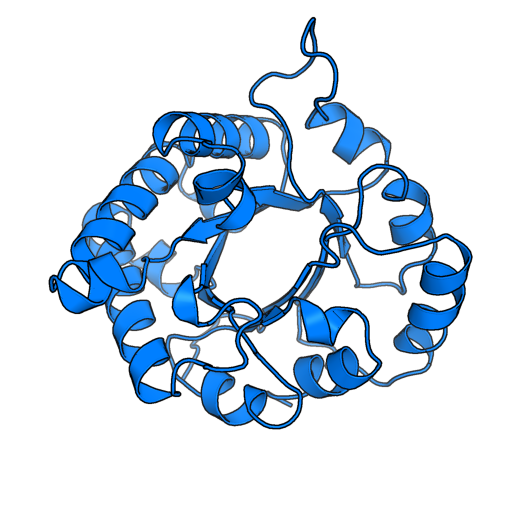1051 O O . LYS A 1 140 ? 16.942 37.675 15.180 1.00 27.40 137 LYS A O 1
ATOM 1055 N N . THR A 1 141 ? 16.798 37.569 17.432 1.00 26.25 138 THR A N 1
ATOM 1056 C CA . THR A 1 141 ? 15.691 36.613 17.385 1.00 26.54 138 THR A CA 1
ATOM 1057 C C . THR A 1 141 ? 14.546 37.131 16.523 1.00 26.80 138 THR A C 1
ATOM 1058 O O . THR A 1 141 ? 14.070 36.436 15.617 1.00 26.66 138 THR A O 1
ATOM 1062 N N . ASN A 1 142 ? 14.095 38.358 16.783 1.00 26.93 139 ASN A N 1
ATOM 1063 C CA . ASN A 1 142 ? 12.983 38.908 16.017 1.00 26.28 139 ASN A CA 1
ATOM 1064 C C . ASN A 1 142 ? 13.380 39.150 14.569 1.00 26.92 139 ASN A C 1
ATOM 1065 O O . ASN A 1 142 ? 12.590 38.885 13.656 1.00 33.82 139 ASN A O 1
ATOM 1070 N N . ASP A 1 143 ? 14.599 39.650 14.338 1.00 25.69 140 ASP A N 1
ATOM 1071 C CA . ASP A 1 143 ? 15.053 39.935 12.977 1.00 27.12 140 ASP A CA 1
ATOM 1072 C C . ASP A 1 143 ? 14.971 38.692 12.113 1.00 28.94 140 ASP A C 1
ATOM 1073 O O . ASP A 1 143 ? 14.467 38.735 10.988 1.00 25.47 140 ASP A O 1
ATOM 1078 N N . VAL A 1 144 ? 15.462 37.568 12.639 1.00 26.00 141 VAL A N 1
ATOM 1079 C CA . VAL A 1 144 ? 15.484 36.320 11.887 1.00 23.79 141 VAL A CA 1
ATOM 1080 C C . VAL A 1 144 ? 14.065 35.848 11.605 1.00 25.18 141 VAL A C 1
ATOM 1081 O O . VAL A 1 144 ? 13.728 35.477 10.476 1.00 25.63 141 VAL A O 1
ATOM 1085 N N . CYS A 1 145 ? 13.205 35.870 12.629 1.00 24.92 142 CYS A N 1
ATOM 1086 C CA . CYS A 1 145 ? 11.812 35.461 12.452 1.00 24.41 142 CYS A CA 1
ATOM 1087 C C . CYS A 1 145 ? 11.071 36.361 11.467 1.00 25.43 142 CYS A C 1
ATOM 1088 O O . CYS A 1 145 ? 10.189 35.892 10.731 1.00 24.39 142 CYS A O 1
ATOM 1091 N N . PHE A 1 146 ? 11.398 37.656 11.451 1.00 26.92 143 PHE A N 1
ATOM 1092 C CA . PHE A 1 146 ? 10.739 38.586 10.540 1.00 23.59 143 PHE A CA 1
ATOM 1093 C C . PHE A 1 146 ? 11.130 38.304 9.097 1.00 22.74 143 PHE A C 1
ATOM 1094 O O . PHE A 1 146 ? 10.273 38.311 8.208 1.00 26.38 143 PHE A O 1
ATOM 1102 N N . ALA A 1 147 ? 12.418 38.052 8.847 1.00 23.04 144 ALA A N 1
ATOM 1103 C CA . ALA A 1 147 ? 12.874 37.732 7.496 1.00 23.93 144 ALA A CA 1
ATOM 1104 C C . ALA A 1 147 ? 12.268 36.424 6.999 1.00 24.74 144 ALA A C 1
ATOM 1105 O O . ALA A 1 147 ? 11.912 36.305 5.818 1.00 26.87 144 ALA A O 1
ATOM 1107 N N . GLN A 1 148 ? 12.140 35.434 7.886 1.00 23.31 145 GLN A N 1
ATOM 1108 C CA . GLN A 1 148 ? 11.514 34.172 7.511 1.00 20.55 145 GLN A CA 1
ATOM 1109 C C . GLN A 1 148 ? 10.019 34.354 7.251 1.00 20.76 145 GLN A C 1
ATOM 1110 O O . GLN A 1 148 ? 9.482 33.807 6.277 1.00 25.13 145 GLN A O 1
ATOM 1116 N N . MET A 1 149 ? 9.336 35.130 8.099 1.00 21.23 146 MET A N 1
ATOM 1117 C CA . MET A 1 149 ? 7.921 35.420 7.877 1.00 19.34 146 MET A CA 1
ATOM 1118 C C . MET A 1 149 ? 7.713 36.234 6.603 1.00 23.32 146 MET A C 1
ATOM 1119 O O . MET A 1 149 ? 6.702 36.064 5.913 1.00 21.10 146 MET A O 1
ATOM 1124 N N . ASP A 1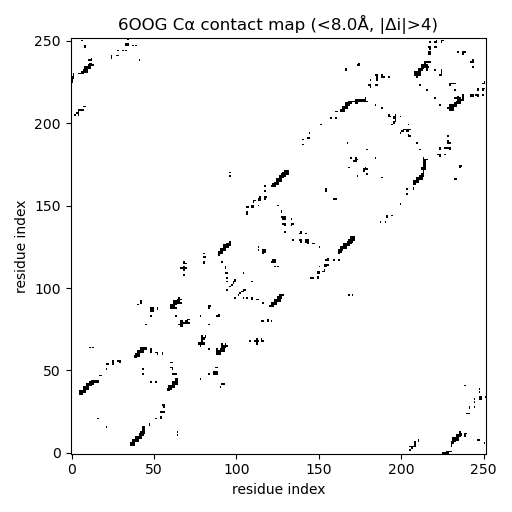 150 ? 8.633 37.151 6.294 1.00 18.41 147 ASP A N 1
ATOM 1125 C CA . ASP A 1 150 ? 8.501 37.920 5.057 1.00 22.90 147 ASP A CA 1
ATOM 1126 C C . ASP A 1 150 ? 8.491 37.003 3.829 1.00 23.67 147 ASP A C 1
ATOM 1127 O O . ASP A 1 150 ? 7.644 37.144 2.939 1.00 20.77 147 ASP A O 1
ATOM 1132 N N . ALA A 1 151 ? 9.419 36.043 3.776 1.00 27.70 148 ALA A N 1
ATOM 1133 C CA . ALA A 1 151 ? 9.469 35.113 2.648 1.00 25.88 148 ALA A CA 1
ATOM 1134 C C . ALA A 1 151 ? 8.211 34.258 2.572 1.00 23.17 148 ALA A C 1
ATOM 1135 O O . ALA A 1 151 ? 7.718 33.957 1.481 1.00 22.46 148 ALA A O 1
ATOM 1137 N N . ILE A 1 152 ? 7.696 33.832 3.726 1.00 22.93 149 ILE A N 1
ATOM 1138 C CA . ILE A 1 152 ? 6.479 33.030 3.758 1.00 20.59 149 ILE A CA 1
ATOM 1139 C C . ILE A 1 152 ? 5.273 33.876 3.358 1.00 23.27 149 ILE A C 1
ATOM 1140 O O . ILE A 1 152 ? 4.475 33.487 2.494 1.00 24.31 149 ILE A O 1
ATOM 1145 N N . ALA A 1 153 ? 5.128 35.056 3.975 1.00 24.17 150 ALA A N 1
ATOM 1146 C CA . ALA A 1 153 ? 3.909 35.848 3.816 1.00 21.09 150 ALA A CA 1
ATOM 1147 C C . ALA A 1 153 ? 3.774 36.381 2.402 1.00 20.92 150 ALA A C 1
ATOM 1148 O O . ALA A 1 153 ? 2.674 36.393 1.838 1.00 21.26 150 ALA A O 1
ATOM 1150 N N . LYS A 1 154 ? 4.874 36.830 1.813 1.00 21.01 151 LYS A N 1
ATOM 1151 C CA . LYS A 1 154 ? 4.794 37.317 0.445 1.00 22.92 151 LYS A CA 1
ATOM 1152 C C . LYS A 1 154 ? 4.449 36.210 -0.541 1.00 28.09 151 LYS A C 1
ATOM 1153 O O . LYS A 1 154 ? 4.150 36.511 -1.702 1.00 23.06 151 LYS A O 1
ATOM 1159 N N . ASN A 1 155 ? 4.441 34.947 -0.102 1.00 26.95 152 ASN A N 1
ATOM 1160 C CA . ASN A 1 155 ? 4.168 33.813 -0.978 1.00 19.76 152 ASN A CA 1
ATOM 1161 C C . ASN A 1 155 ? 2.854 33.127 -0.665 1.00 23.22 152 ASN A C 1
ATOM 1162 O O . ASN A 1 155 ? 2.555 32.084 -1.248 1.00 25.75 152 ASN A O 1
ATOM 1167 N N . VAL A 1 156 ? 2.066 33.675 0.255 1.00 23.75 153 VAL A N 1
ATOM 1168 C CA . VAL A 1 156 ? 0.703 33.214 0.482 1.00 25.33 153 VAL A CA 1
ATOM 1169 C C . VAL A 1 156 ? -0.178 33.922 -0.538 1.00 29.89 153 VAL A C 1
ATOM 1170 O O . VAL A 1 156 ? -0.363 35.147 -0.441 1.00 33.76 153 VAL A O 1
ATOM 1174 N N . PRO A 1 157 ? -0.719 33.216 -1.538 1.00 32.09 154 PRO A N 1
ATOM 1175 C CA . PRO A 1 157 ? -1.244 33.897 -2.730 1.00 35.67 154 PRO A CA 1
ATOM 1176 C C . PRO A 1 157 ? -2.440 34.802 -2.476 1.00 40.47 154 PRO A C 1
ATOM 1177 O O . PRO A 1 157 ? -2.661 35.736 -3.256 1.00 40.19 154 PRO A O 1
ATOM 1181 N N . SER A 1 158 ? -3.223 34.571 -1.426 1.00 38.02 155 SER A N 1
ATOM 1182 C CA . SER A 1 158 ? -4.407 35.382 -1.189 1.00 30.47 155 SER A CA 1
ATOM 1183 C C . SER A 1 158 ? -4.704 35.425 0.303 1.00 36.40 155 SER A C 1
ATOM 1184 O O . SER A 1 158 ? -4.036 34.776 1.115 1.00 34.44 155 SER A O 1
ATOM 1187 N N . LYS A 1 159 ? -5.740 36.188 0.659 1.00 31.15 156 LYS A N 1
ATOM 1188 C CA . LYS A 1 159 ? -6.172 36.229 2.053 1.00 30.38 156 LYS A CA 1
ATOM 1189 C C . LYS A 1 159 ? -6.864 34.933 2.445 1.00 31.02 156 LYS A C 1
ATOM 1190 O O . LYS A 1 159 ? -6.682 34.438 3.564 1.00 33.39 156 LYS A O 1
ATOM 1193 N N . GLU A 1 160 ? -7.674 34.378 1.538 1.00 28.96 157 GLU A N 1
ATOM 1194 C CA . GLU A 1 160 ? -8.292 33.079 1.778 1.00 32.15 157 GLU A CA 1
ATOM 1195 C C . GLU A 1 160 ? -7.245 31.990 2.003 1.00 28.24 157 GLU A C 1
ATOM 1196 O O . GLU A 1 160 ? -7.457 31.085 2.816 1.00 31.03 157 GLU A O 1
ATOM 1198 N N . ALA A 1 161 ? -6.096 32.080 1.325 1.00 30.50 158 ALA A N 1
ATOM 1199 C CA . ALA A 1 161 ? -5.080 31.032 1.428 1.00 28.75 158 ALA A CA 1
ATOM 1200 C C . ALA A 1 161 ? -4.533 30.889 2.847 1.00 26.69 158 ALA A C 1
ATOM 1201 O O . ALA A 1 161 ? -4.138 29.787 3.244 1.00 26.73 158 ALA A O 1
ATOM 1203 N N . TRP A 1 162 ? -4.491 31.980 3.620 1.00 24.89 159 TRP A N 1
ATOM 1204 C CA . TRP A 1 162 ? -4.096 31.886 5.022 1.00 23.40 159 TRP A CA 1
ATOM 1205 C C . TRP A 1 162 ? -4.953 30.900 5.806 1.00 25.53 159 TRP A C 1
ATOM 1206 O O . TRP A 1 162 ? -4.517 30.425 6.859 1.00 23.89 159 TRP A O 1
ATOM 1217 N N . ASP A 1 163 ? -6.155 30.568 5.322 1.00 25.82 160 ASP A N 1
ATOM 1218 C CA . ASP A 1 163 ? -6.919 29.502 5.956 1.00 29.60 160 ASP A CA 1
ATOM 1219 C C . ASP A 1 163 ? -6.219 28.156 5.855 1.00 30.90 160 ASP A C 1
ATOM 1220 O O . ASP A 1 163 ? -6.595 27.220 6.569 1.00 26.58 160 ASP A O 1
ATOM 1225 N N . LYS A 1 164 ? -5.220 28.028 4.988 1.00 22.49 161 LYS A N 1
ATOM 1226 C CA . LYS A 1 164 ? -4.521 26.763 4.826 1.00 23.07 161 LYS A CA 1
ATOM 1227 C C . LYS A 1 164 ? -3.089 26.834 5.331 1.00 23.37 161 LYS A C 1
ATOM 1228 O O . LYS A 1 164 ? -2.249 26.009 4.943 1.00 23.91 161 LYS A O 1
ATOM 1234 N N . VAL A 1 165 ? -2.802 27.801 6.199 1.00 21.97 162 VAL A N 1
ATOM 1235 C CA . VAL A 1 165 ? -1.468 28.033 6.730 1.00 21.26 162 VAL A CA 1
ATOM 1236 C C . VAL A 1 165 ? -1.510 27.893 8.248 1.00 23.51 162 VAL A C 1
ATOM 1237 O O . VAL A 1 165 ? -2.426 28.406 8.901 1.00 20.52 162 VAL A O 1
ATOM 1241 N N . VAL A 1 166 ? -0.531 27.176 8.793 1.00 21.33 163 VAL A N 1
ATOM 1242 C CA . VAL A 1 166 ? -0.306 27.048 10.231 1.00 22.12 163 VAL A CA 1
ATOM 1243 C C . VAL A 1 166 ? 1.180 27.309 10.443 1.00 22.12 163 VAL A C 1
ATOM 1244 O O . VAL A 1 166 ? 2.018 26.505 10.012 1.00 21.54 163 VAL A O 1
ATOM 1248 N N . ILE A 1 167 ? 1.511 28.443 11.059 1.00 15.19 164 ILE A N 1
ATOM 1249 C CA . ILE A 1 167 ? 2.897 28.797 11.358 1.00 19.16 164 ILE A CA 1
ATOM 1250 C C . ILE A 1 167 ? 3.386 28.005 12.566 1.00 21.41 164 ILE A C 1
ATOM 1251 O O . ILE A 1 167 ? 2.671 27.878 13.566 1.00 22.50 164 ILE A O 1
ATOM 1256 N N . ALA A 1 168 ? 4.603 27.462 12.487 1.00 19.88 165 ALA A N 1
ATOM 1257 C CA . ALA A 1 168 ? 5.259 26.864 13.651 1.00 21.73 165 ALA A CA 1
ATOM 1258 C C . ALA A 1 168 ? 6.554 27.600 13.974 1.00 23.35 165 ALA A C 1
ATOM 1259 O O . ALA A 1 168 ? 7.439 27.732 13.116 1.00 20.73 165 ALA A O 1
ATOM 1261 N N . TYR A 1 169 ? 6.670 28.055 15.218 1.00 16.78 166 TYR A N 1
ATOM 1262 C CA . TYR A 1 169 ? 7.890 28.669 15.712 1.00 17.63 166 TYR A CA 1
ATOM 1263 C C . TYR A 1 169 ? 8.650 27.638 16.539 1.00 19.48 166 TYR A C 1
ATOM 1264 O O . TYR A 1 169 ? 8.139 27.147 17.556 1.00 18.42 166 TYR A O 1
ATOM 1273 N N . GLU A 1 170 ? 9.846 27.274 16.081 1.00 17.29 167 GLU A N 1
ATOM 1274 C CA . GLU A 1 170 ? 10.713 26.354 16.818 1.00 16.38 167 GLU A CA 1
ATOM 1275 C C . GLU A 1 170 ? 12.102 26.970 16.958 1.00 19.15 167 GLU A C 1
ATOM 1276 O O . GLU A 1 170 ? 12.877 26.986 15.984 1.00 19.27 167 GLU A O 1
ATOM 1282 N N . PRO A 1 171 ? 12.458 27.487 18.135 1.00 18.94 168 PRO A N 1
ATOM 1283 C CA . PRO A 1 171 ? 13.848 27.914 18.343 1.00 18.89 168 PRO A CA 1
ATOM 1284 C C . PRO A 1 171 ? 14.775 26.728 18.122 1.00 22.43 168 PRO A C 1
ATOM 1285 O O . PRO A 1 171 ? 14.569 25.653 18.689 1.00 23.12 168 PRO A O 1
ATOM 1289 N N . VAL A 1 172 ? 15.782 26.916 17.259 1.00 20.89 169 VAL A N 1
ATOM 1290 C CA . VAL A 1 172 ? 16.638 25.794 16.873 1.00 20.02 169 VAL A CA 1
ATOM 1291 C C . VAL A 1 172 ? 17.295 25.161 18.095 1.00 22.15 169 VAL A C 1
ATOM 1292 O O . VAL A 1 172 ? 17.424 23.935 18.176 1.00 21.92 169 VAL A O 1
ATOM 1296 N N . TRP A 1 173 ? 17.686 25.977 19.080 1.00 20.57 170 TRP A N 1
ATOM 1297 C CA . TRP A 1 173 ? 18.296 25.467 20.309 1.00 21.98 170 TRP A CA 1
ATOM 1298 C C . TRP A 1 173 ? 17.351 24.615 21.164 1.00 21.85 170 TRP A C 1
ATOM 1299 O O . TRP A 1 173 ? 17.825 23.923 22.069 1.00 21.17 170 TRP A O 1
ATOM 1310 N N . ALA A 1 174 ? 16.045 24.622 20.908 1.00 17.72 171 ALA A N 1
ATOM 1311 C CA . ALA A 1 174 ? 15.119 23.758 21.634 1.00 19.51 171 ALA A CA 1
ATOM 1312 C C . ALA A 1 174 ? 14.804 22.454 20.905 1.00 21.02 171 ALA A C 1
ATOM 1313 O O . ALA A 1 174 ? 14.162 21.575 21.489 1.00 18.20 171 ALA A O 1
ATOM 1315 N N . ILE A 1 175 ? 15.226 22.295 19.655 1.00 19.13 172 ILE A N 1
ATOM 1316 C CA . ILE A 1 175 ? 14.817 21.130 18.871 1.00 21.08 172 ILE A CA 1
ATOM 1317 C C . ILE A 1 175 ? 15.709 19.946 19.236 1.00 18.33 172 ILE A C 1
ATOM 1318 O O . ILE A 1 175 ? 16.911 19.948 18.953 1.00 21.08 172 ILE A O 1
ATOM 1323 N N . GLY A 1 176 ? 15.118 18.923 19.848 1.00 18.03 173 GLY A N 1
ATOM 1324 C CA . GLY A 1 176 ? 15.859 17.718 20.171 1.00 18.63 173 GLY A CA 1
ATOM 1325 C C . GLY A 1 176 ? 16.837 17.840 21.322 1.00 28.22 173 GLY A C 1
ATOM 1326 O O . GLY A 1 176 ? 17.525 16.862 21.637 1.00 29.48 173 GLY A O 1
ATOM 1327 N N . THR A 1 177 ? 16.924 19.002 21.964 1.00 21.50 174 THR A N 1
ATOM 1328 C CA . THR A 1 177 ? 17.953 19.241 22.957 1.00 22.55 174 THR A CA 1
ATOM 1329 C C . THR A 1 177 ? 17.472 19.036 24.379 1.00 22.95 174 THR A C 1
ATOM 1330 O O . THR A 1 177 ? 18.306 18.954 25.285 1.00 21.21 174 THR A O 1
ATOM 1334 N N . GLY A 1 178 ? 16.156 18.975 24.596 1.00 28.32 175 GLY A N 1
ATOM 1335 C CA . GLY A 1 178 ? 15.577 19.063 25.923 1.00 25.95 175 GLY A CA 1
ATOM 1336 C C . GLY A 1 178 ? 15.484 20.464 26.488 1.00 25.87 175 GLY A C 1
ATOM 1337 O O . GLY A 1 178 ? 14.822 20.655 27.515 1.00 25.85 175 GLY A O 1
ATOM 1338 N N . LYS A 1 179 ? 16.118 21.452 25.857 1.00 24.60 176 LYS A N 1
ATOM 1339 C CA . LYS A 1 179 ? 16.091 22.835 26.339 1.00 21.62 176 LYS A CA 1
ATOM 1340 C C . LYS A 1 179 ? 14.871 23.560 25.766 1.00 18.93 176 LYS A C 1
ATOM 1341 O O . LYS A 1 179 ? 14.961 24.451 24.917 1.00 21.79 176 LYS A O 1
ATOM 1343 N N . THR A 1 180 ? 13.706 23.139 26.247 1.00 20.30 177 THR A N 1
ATOM 1344 C CA . THR A 1 180 ? 12.443 23.782 25.894 1.00 21.91 177 THR A CA 1
ATOM 1345 C C . THR A 1 180 ? 12.447 25.277 26.195 1.00 22.62 177 THR A C 1
ATOM 1346 O O . THR A 1 180 ? 12.923 25.711 27.242 1.00 23.98 177 THR A O 1
ATOM 1350 N N . ALA A 1 181 ? 11.890 26.068 25.278 1.00 17.44 178 ALA A N 1
ATOM 1351 C CA . ALA A 1 181 ? 11.550 27.443 25.610 1.00 20.50 178 ALA A CA 1
ATOM 1352 C C . ALA A 1 181 ? 10.583 27.451 26.783 1.00 22.61 178 ALA A C 1
ATOM 1353 O O . ALA A 1 181 ? 9.688 26.608 26.868 1.00 22.13 178 ALA A O 1
ATOM 1355 N N . THR A 1 182 ? 10.793 28.382 27.716 1.00 24.63 179 THR A N 1
ATOM 1356 C CA . THR A 1 182 ? 9.854 28.545 28.808 1.00 18.41 179 THR A CA 1
ATOM 1357 C C . THR A 1 182 ? 8.534 29.061 28.255 1.00 18.64 179 THR A C 1
ATOM 1358 O O . THR A 1 182 ? 8.489 29.598 27.148 1.00 22.45 179 THR A O 1
ATOM 1362 N N . PRO A 1 183 ? 7.441 28.911 29.001 1.00 16.97 180 PRO A N 1
ATOM 1363 C CA . PRO A 1 183 ? 6.200 29.564 28.567 1.00 21.04 180 PRO A CA 1
ATOM 1364 C C . PRO A 1 183 ? 6.386 31.044 28.272 1.00 21.90 180 PRO A C 1
ATOM 1365 O O . PRO A 1 183 ? 5.826 31.548 27.291 1.00 25.03 180 PRO A O 1
ATOM 1369 N N . ALA A 1 184 ? 7.177 31.750 29.085 1.00 22.39 181 ALA A N 1
ATOM 1370 C CA . ALA A 1 184 ? 7.450 33.156 28.823 1.00 22.85 181 ALA A CA 1
ATOM 1371 C C . ALA A 1 184 ? 8.174 33.348 27.491 1.00 21.31 181 ALA A C 1
ATOM 1372 O O . ALA A 1 184 ? 7.797 34.208 26.692 1.00 21.71 181 ALA A O 1
ATOM 1374 N N . GLN A 1 185 ? 9.238 32.583 27.245 1.00 21.35 182 GLN A N 1
ATOM 1375 C CA . GLN A 1 185 ? 9.993 32.790 26.010 1.00 21.66 182 GLN A CA 1
ATOM 1376 C C . GLN A 1 185 ? 9.134 32.526 24.783 1.00 22.01 182 GLN A C 1
ATOM 1377 O O . GLN A 1 185 ? 9.244 33.240 23.783 1.00 19.30 182 GLN A O 1
ATOM 1383 N N . ALA A 1 186 ? 8.288 31.489 24.833 1.00 19.31 183 ALA A N 1
ATOM 1384 C CA . ALA A 1 186 ? 7.441 31.168 23.685 1.00 20.85 183 ALA A CA 1
ATOM 1385 C C . ALA A 1 186 ? 6.407 32.262 23.457 1.00 22.77 183 ALA A C 1
ATOM 1386 O O . ALA A 1 186 ? 6.213 32.730 22.329 1.00 23.57 183 ALA A O 1
ATOM 1388 N N . GLN A 1 187 ? 5.744 32.697 24.532 1.00 22.68 184 GLN A N 1
ATOM 1389 C CA . GLN A 1 187 ? 4.722 33.726 24.414 1.00 19.83 184 GLN A CA 1
ATOM 1390 C C . GLN A 1 187 ? 5.283 35.015 23.833 1.00 19.62 184 GLN A C 1
ATOM 1391 O O . GLN A 1 187 ? 4.620 35.668 23.017 1.00 23.54 184 GLN A O 1
ATOM 1397 N N . GLU A 1 188 ? 6.487 35.418 24.265 1.00 20.07 185 GLU A N 1
ATOM 1398 C CA . GLU A 1 188 ? 7.079 36.659 23.763 1.00 22.51 185 GLU A CA 1
ATOM 1399 C C . GLU A 1 188 ? 7.268 36.623 22.252 1.00 21.68 185 GLU A C 1
ATOM 1400 O O . GLU A 1 188 ? 7.012 37.616 21.564 1.00 21.30 185 GLU A O 1
ATOM 1402 N N . VAL A 1 189 ? 7.744 35.496 21.721 1.00 25.89 186 VAL A N 1
ATOM 1403 C CA . VAL A 1 189 ? 8.028 35.419 20.291 1.00 21.89 186 VAL A CA 1
ATOM 1404 C C . VAL A 1 189 ? 6.737 35.305 19.501 1.00 23.12 186 VAL A C 1
ATOM 1405 O O . VAL A 1 189 ? 6.570 35.965 18.470 1.00 24.78 186 VAL A O 1
ATOM 1409 N N . HIS A 1 190 ? 5.801 34.475 19.969 1.00 20.79 187 HIS A N 1
ATOM 1410 C CA . HIS A 1 190 ? 4.526 34.347 19.273 1.00 20.87 187 HIS A CA 1
ATOM 1411 C C . HIS A 1 190 ? 3.790 35.679 19.198 1.00 26.36 187 HIS A C 1
ATOM 1412 O O . HIS A 1 190 ? 3.210 36.015 18.159 1.00 23.60 187 HIS A O 1
ATOM 1419 N N . LYS A 1 191 ? 3.795 36.451 20.293 1.00 20.78 188 LYS A N 1
ATOM 1420 C CA . LYS A 1 191 ? 3.163 37.769 20.254 1.00 20.25 188 LYS A CA 1
ATOM 1421 C C . LYS A 1 191 ? 3.823 38.662 19.210 1.00 23.00 188 LYS A C 1
ATOM 1422 O O . LYS A 1 191 ? 3.139 39.327 18.431 1.00 26.52 188 LYS A O 1
ATOM 1426 N N . VAL A 1 192 ? 5.155 38.671 19.172 1.00 24.24 189 VAL A N 1
ATOM 1427 C CA . VAL A 1 192 ? 5.892 39.471 18.197 1.00 21.43 189 VAL A CA 1
ATOM 1428 C C . VAL A 1 192 ? 5.562 39.030 16.766 1.00 29.50 189 VAL A C 1
ATOM 1429 O O . VAL A 1 192 ? 5.363 39.859 15.863 1.00 22.53 189 VAL A O 1
ATOM 1433 N N . VAL A 1 193 ? 5.496 37.717 16.537 1.00 27.31 190 VAL A N 1
ATOM 1434 C CA . VAL A 1 193 ? 5.170 37.225 15.204 1.00 26.79 190 VAL A CA 1
ATOM 1435 C C . VAL A 1 193 ? 3.728 37.568 14.845 1.00 25.62 190 VAL A C 1
ATOM 1436 O O . VAL A 1 193 ? 3.443 38.013 13.721 1.00 24.71 190 VAL A O 1
ATOM 1440 N N . ARG A 1 194 ? 2.795 37.377 15.784 1.00 25.10 191 ARG A N 1
ATOM 1441 C CA . ARG A 1 194 ? 1.406 37.712 15.486 1.00 29.28 191 ARG A CA 1
ATOM 1442 C C . ARG A 1 194 ? 1.265 39.196 15.186 1.00 29.49 191 ARG A C 1
ATOM 1443 O O . ARG A 1 194 ? 0.566 39.583 14.239 1.00 28.09 191 ARG A O 1
ATOM 1451 N N . ASP A 1 195 ? 1.959 40.039 15.951 1.00 27.74 192 ASP A N 1
ATOM 1452 C CA . ASP A 1 195 ? 1.939 41.466 15.657 1.00 27.85 192 ASP A CA 1
ATOM 1453 C C . ASP A 1 195 ? 2.497 41.743 14.268 1.00 30.34 192 ASP A C 1
ATOM 1454 O O . ASP A 1 195 ? 1.964 42.589 13.538 1.00 26.86 192 ASP A O 1
ATOM 1459 N N . TRP A 1 196 ? 3.564 41.032 13.881 1.00 27.75 193 TRP A N 1
ATOM 1460 C CA . TRP A 1 196 ? 4.122 41.199 12.540 1.00 26.46 193 TRP A CA 1
ATOM 1461 C C . TRP A 1 196 ? 3.072 40.892 11.476 1.00 28.14 193 TRP A C 1
ATOM 1462 O O . TRP A 1 196 ? 2.882 41.668 10.532 1.00 27.40 193 TRP A O 1
ATOM 1473 N N . ILE A 1 197 ? 2.352 39.777 11.634 1.00 27.22 194 ILE A N 1
ATOM 1474 C CA . ILE A 1 197 ? 1.313 39.417 10.671 1.00 25.60 194 ILE A CA 1
ATOM 1475 C C . ILE A 1 197 ? 0.192 40.455 10.679 1.00 35.34 194 ILE A C 1
ATOM 1476 O O . ILE A 1 197 ? -0.372 40.792 9.625 1.00 34.45 194 ILE A O 1
ATOM 1481 N N . ARG A 1 198 ? -0.130 40.999 11.859 1.00 28.43 195 ARG A N 1
ATOM 1482 C CA . ARG A 1 198 ? -1.138 42.054 11.952 1.00 34.30 195 ARG A CA 1
ATOM 1483 C C . ARG A 1 198 ? -0.725 43.282 11.146 1.00 30.03 195 ARG A C 1
ATOM 1484 O O . ARG A 1 198 ? -1.528 43.846 10.394 1.00 31.88 195 ARG A O 1
ATOM 1492 N N . LYS A 1 199 ? 0.539 43.692 11.278 1.00 27.89 196 LYS A N 1
ATOM 1493 C CA . LYS A 1 199 ? 1.051 44.903 10.644 1.00 26.89 196 LYS A CA 1
ATOM 1494 C C . LYS A 1 199 ? 1.363 44.702 9.159 1.00 34.22 196 LYS A C 1
ATOM 1495 O O . LYS A 1 199 ? 1.033 45.559 8.336 1.00 32.91 196 LYS A O 1
ATOM 1500 N N . HIS A 1 200 ? 1.990 43.584 8.791 1.00 32.81 197 HIS A N 1
ATOM 1501 C CA . HIS A 1 200 ? 2.470 43.389 7.427 1.00 32.36 197 HIS A CA 1
ATOM 1502 C C . HIS A 1 200 ? 1.516 42.601 6.542 1.00 31.36 197 HIS A C 1
ATOM 1503 O O . HIS A 1 200 ? 1.695 42.597 5.321 1.00 28.96 197 HIS A O 1
ATOM 1510 N N . VAL A 1 201 ? 0.517 41.931 7.106 1.00 29.11 198 VAL A N 1
ATOM 1511 C CA . VAL A 1 201 ? -0.438 41.208 6.270 1.00 24.31 198 VAL A CA 1
ATOM 1512 C C . VAL A 1 201 ? -1.829 41.793 6.462 1.00 31.44 198 VAL A C 1
ATOM 1513 O O . VAL A 1 201 ? -2.345 42.492 5.585 1.00 36.51 198 VAL A O 1
ATOM 1517 N N . ASP A 1 202 ? -2.434 41.529 7.618 1.00 30.51 199 ASP A N 1
ATOM 1518 C CA . ASP A 1 202 ? -3.841 41.815 7.847 1.00 31.30 199 ASP A CA 1
ATOM 1519 C C . ASP A 1 202 ? -4.158 41.510 9.303 1.00 31.81 199 ASP A C 1
ATOM 1520 O O . ASP A 1 202 ? -3.640 40.535 9.860 1.00 29.54 199 ASP A O 1
ATOM 1525 N N . ALA A 1 203 ? -5.000 42.346 9.915 1.00 33.84 200 ALA A N 1
ATOM 1526 C CA . ALA A 1 203 ? -5.345 42.150 11.317 1.00 30.88 200 ALA A CA 1
ATOM 1527 C C . ALA A 1 203 ? -6.308 40.987 11.485 1.00 32.10 200 ALA A C 1
ATOM 1528 O O . ALA A 1 203 ? -6.188 40.214 12.438 1.00 30.33 200 ALA A O 1
ATOM 1530 N N . GLY A 1 204 ? -7.272 40.848 10.575 1.00 25.31 201 GLY A N 1
ATOM 1531 C CA . GLY A 1 204 ? -8.149 39.695 10.640 1.00 26.31 201 GLY A CA 1
ATOM 1532 C C . GLY A 1 204 ? -7.371 38.398 10.585 1.00 30.22 201 GLY A C 1
ATOM 1533 O O . GLY A 1 204 ? -7.568 37.503 11.409 1.00 28.99 201 GLY A O 1
ATOM 1534 N N . ILE A 1 205 ? -6.437 38.301 9.642 1.00 28.65 202 ILE A N 1
ATOM 1535 C CA . ILE A 1 205 ? -5.682 37.062 9.477 1.00 27.69 202 ILE A CA 1
ATOM 1536 C C . ILE A 1 205 ? -4.800 36.791 10.694 1.00 26.51 202 ILE A C 1
ATOM 1537 O O . ILE A 1 205 ? -4.693 35.650 11.158 1.00 26.38 202 ILE A O 1
ATOM 1542 N N . ALA A 1 206 ? -4.142 37.826 11.218 1.00 30.14 203 ALA A N 1
ATOM 1543 C CA . ALA A 1 206 ? -3.331 37.648 12.417 1.00 28.33 203 ALA A CA 1
ATOM 1544 C C . ALA A 1 206 ? -4.155 37.058 13.554 1.00 25.02 203 ALA A C 1
ATOM 1545 O O . ALA A 1 206 ? -3.680 36.176 14.274 1.00 25.93 203 ALA A O 1
ATOM 1547 N N . ASP A 1 207 ? -5.411 37.493 13.695 1.00 26.65 204 ASP A N 1
ATOM 1548 C CA . ASP A 1 207 ? -6.270 36.971 14.755 1.00 28.40 204 ASP A CA 1
ATOM 1549 C C . ASP A 1 207 ? -6.636 35.514 14.540 1.00 30.60 204 ASP A C 1
ATOM 1550 O O . ASP A 1 207 ? -6.942 34.811 15.509 1.00 37.95 204 ASP A O 1
ATOM 1555 N N . LYS A 1 208 ? -6.664 35.051 13.297 1.00 28.01 205 LYS A N 1
ATOM 1556 C CA . LYS A 1 208 ? -7.181 33.714 13.030 1.00 28.02 205 LYS A CA 1
ATOM 1557 C C . LYS A 1 208 ? -6.093 32.668 12.834 1.00 27.23 205 LYS A C 1
ATOM 1558 O O . LYS A 1 208 ? -6.373 31.473 13.004 1.00 30.17 205 LYS A O 1
ATOM 1561 N N . VAL A 1 209 ? -4.868 33.082 12.497 1.00 23.38 206 VAL A N 1
ATOM 1562 C CA . VAL A 1 209 ? -3.816 32.136 12.134 1.00 25.17 206 VAL A CA 1
ATOM 1563 C C . VAL A 1 209 ? -3.272 31.453 13.386 1.00 24.36 206 VAL A C 1
ATOM 1564 O O . VAL A 1 209 ? -2.944 32.107 14.384 1.00 27.02 206 VAL A O 1
ATOM 1568 N N . ARG A 1 210 ? -3.188 30.126 13.333 1.00 23.53 207 ARG A N 1
ATOM 1569 C CA . ARG A 1 210 ? -2.591 29.336 14.398 1.00 23.89 207 ARG A CA 1
ATOM 1570 C C . ARG A 1 210 ? -1.071 29.433 14.334 1.00 26.80 207 ARG A C 1
ATOM 1571 O O . ARG A 1 210 ? -0.473 29.302 13.256 1.00 18.56 207 ARG A O 1
ATOM 1579 N N . ILE A 1 211 ? -0.453 29.667 15.487 1.00 19.59 208 ILE A N 1
ATOM 1580 C CA . ILE A 1 211 ? 0.997 29.689 15.623 1.00 20.65 208 ILE A CA 1
ATOM 1581 C C . ILE A 1 211 ? 1.370 28.650 16.672 1.00 21.57 208 ILE A C 1
ATOM 1582 O O . ILE A 1 211 ? 0.993 28.777 17.851 1.00 23.28 208 ILE A O 1
ATOM 1587 N N . LEU A 1 212 ? 2.096 27.623 16.236 1.00 20.21 209 LEU A N 1
ATOM 1588 C CA . LEU A 1 212 ? 2.515 26.501 17.064 1.00 17.96 209 LEU A CA 1
ATOM 1589 C C . LEU A 1 212 ? 3.859 26.803 17.713 1.00 17.85 209 LEU A C 1
ATOM 1590 O O . LEU A 1 212 ? 4.707 27.481 17.126 1.00 18.61 209 LEU A O 1
ATOM 1595 N N . TYR A 1 213 ? 4.056 26.279 18.926 1.00 16.44 210 TYR A N 1
ATOM 1596 C CA . TYR A 1 213 ? 5.388 26.217 19.512 1.00 18.70 210 TYR A CA 1
ATOM 1597 C C . TYR A 1 213 ? 5.944 24.815 19.293 1.00 17.63 210 TYR A C 1
ATOM 1598 O O . TYR A 1 213 ? 5.236 23.820 19.444 1.00 18.56 210 TYR A O 1
ATOM 1607 N N . GLY A 1 214 ? 7.218 24.735 18.960 1.00 18.02 211 GLY A N 1
ATOM 1608 C CA . GLY A 1 214 ? 7.881 23.454 18.849 1.00 15.73 211 GLY A CA 1
ATOM 1609 C C . GLY A 1 214 ? 9.295 23.552 19.368 1.00 15.29 211 GLY A C 1
ATOM 1610 O O . GLY A 1 214 ? 9.924 24.606 19.323 1.00 18.20 211 GLY A O 1
ATOM 1611 N N . GLY A 1 215 ? 9.785 22.435 19.873 1.00 14.63 212 GLY A N 1
ATOM 1612 C CA . GLY A 1 215 ? 11.145 22.372 20.350 1.00 15.06 212 GLY A CA 1
ATOM 1613 C C . GLY A 1 215 ? 11.122 21.788 21.742 1.00 21.52 212 GLY A C 1
ATOM 1614 O O . GLY A 1 215 ? 10.942 22.521 22.724 1.00 20.65 212 GLY A O 1
ATOM 1615 N N . SER A 1 216 ? 11.234 20.458 21.818 1.00 22.63 213 SER A N 1
ATOM 1616 C CA . SER A 1 216 ? 11.243 19.726 23.083 1.00 20.24 213 SER A CA 1
ATOM 1617 C C . SER A 1 216 ? 9.947 19.915 23.870 1.00 20.76 213 SER A C 1
ATOM 1618 O O . SER A 1 216 ? 9.963 20.033 25.096 1.00 21.12 213 SER A O 1
ATOM 1621 N N . VAL A 1 217 ? 8.816 19.932 23.160 1.00 21.75 214 VAL A N 1
ATOM 1622 C CA . VAL A 1 217 ? 7.516 19.780 23.799 1.00 19.88 214 VAL A CA 1
ATOM 1623 C C . VAL A 1 217 ? 7.381 18.358 24.321 1.00 22.16 214 VAL A C 1
ATOM 1624 O O . VAL A 1 217 ? 7.672 17.393 23.607 1.00 21.44 214 VAL A O 1
ATOM 1628 N N . THR A 1 218 ? 6.954 18.220 25.577 1.00 20.46 215 THR A N 1
ATOM 1629 C CA . THR A 1 218 ? 6.760 16.919 26.203 1.00 23.64 215 THR A CA 1
ATOM 1630 C C . THR A 1 218 ? 5.381 16.853 26.857 1.00 24.29 215 THR A C 1
ATOM 1631 O O . THR A 1 218 ? 4.669 17.852 26.980 1.00 22.75 215 THR A O 1
ATOM 1635 N N . ALA A 1 219 ? 5.010 15.650 27.297 1.00 24.15 216 ALA A N 1
ATOM 1636 C CA . ALA A 1 219 ? 3.753 15.494 28.017 1.00 26.62 216 ALA A CA 1
ATOM 1637 C C . ALA A 1 219 ? 3.708 16.369 29.266 1.00 24.93 216 ALA A C 1
ATOM 1638 O O . ALA A 1 219 ? 2.642 16.877 29.630 1.00 24.98 216 ALA A O 1
ATOM 1640 N N . SER A 1 220 ? 4.843 16.594 29.921 1.00 28.42 217 SER A N 1
ATOM 1641 C CA . SER A 1 220 ? 4.750 17.356 31.160 1.00 30.20 217 SER A CA 1
ATOM 1642 C C . SER A 1 220 ? 4.825 18.864 30.950 1.00 27.79 217 SER A C 1
ATOM 1643 O O . SER A 1 220 ? 4.248 19.603 31.755 1.00 29.63 217 SER A O 1
ATOM 1646 N N . ASN A 1 221 ? 5.461 19.356 29.883 1.00 25.88 218 ASN A N 1
ATOM 1647 C CA . ASN A 1 221 ? 5.565 20.803 29.702 1.00 20.78 218 ASN A CA 1
ATOM 1648 C C . ASN A 1 221 ? 4.531 21.386 28.738 1.00 21.32 218 ASN A C 1
ATOM 1649 O O . ASN A 1 221 ? 4.459 22.615 28.612 1.00 20.02 218 ASN A O 1
ATOM 1654 N N . ALA A 1 222 ? 3.697 20.559 28.094 1.00 20.55 219 ALA A N 1
ATOM 1655 C CA . ALA A 1 222 ? 2.830 21.087 27.043 1.00 21.49 219 ALA A CA 1
ATOM 1656 C C . ALA A 1 222 ? 1.741 21.992 27.607 1.00 23.02 219 ALA A C 1
ATOM 1657 O O . ALA A 1 222 ? 1.409 23.019 27.003 1.00 20.95 219 ALA A O 1
ATOM 1659 N N . LYS A 1 223 ? 1.164 21.625 28.755 1.00 25.93 220 LYS A N 1
ATOM 1660 C CA . LYS A 1 223 ? 0.034 22.385 29.279 1.00 22.87 220 LYS A CA 1
ATOM 1661 C C . LYS A 1 223 ? 0.384 23.858 29.428 1.00 24.60 220 LYS A C 1
ATOM 1662 O O . LYS A 1 223 ? -0.337 24.733 28.939 1.00 21.14 220 LYS A O 1
ATOM 1668 N N . ASP A 1 224 ? 1.500 24.154 30.092 1.00 21.51 221 ASP A N 1
ATOM 1669 C CA . ASP A 1 224 ? 1.812 25.549 30.380 1.00 23.16 221 ASP A CA 1
ATOM 1670 C C . ASP A 1 224 ? 2.197 26.309 29.120 1.00 26.08 221 ASP A C 1
ATOM 1671 O O . ASP A 1 224 ? 1.936 27.511 29.017 1.00 23.02 221 ASP A O 1
ATOM 1676 N N . LEU A 1 225 ? 2.835 25.641 28.159 1.00 23.76 222 LEU A N 1
ATOM 1677 C CA . LEU A 1 225 ? 3.081 26.301 26.885 1.00 22.16 222 LEU A CA 1
ATOM 1678 C C . LEU A 1 225 ? 1.765 26.606 26.198 1.00 20.06 222 LEU A C 1
ATOM 1679 O O . LEU A 1 225 ? 1.543 27.725 25.726 1.00 20.81 222 LEU A O 1
ATOM 1684 N N . GLY A 1 226 ? 0.856 25.628 26.178 1.00 22.77 223 GLY A N 1
ATOM 1685 C CA . GLY A 1 226 ? -0.404 25.787 25.476 1.00 25.39 223 GLY A CA 1
ATOM 1686 C C . GLY A 1 226 ? -1.355 26.809 26.077 1.00 26.00 223 GLY A C 1
ATOM 1687 O O . GLY A 1 226 ? -2.231 27.314 25.371 1.00 24.45 223 GLY A O 1
ATOM 1688 N N . THR A 1 227 ? -1.236 27.111 27.361 1.00 26.20 224 THR A N 1
ATOM 1689 C CA . THR A 1 227 ? -2.177 28.104 27.862 1.00 28.97 224 THR A CA 1
ATOM 1690 C C . THR A 1 227 ? -1.747 29.529 27.537 1.00 22.23 224 THR A C 1
ATOM 1691 O O . THR A 1 227 ? -2.519 30.456 27.786 1.00 27.45 224 THR A O 1
ATOM 1695 N N . GLN A 1 228 ? -0.569 29.726 26.958 1.00 24.76 225 GLN A N 1
ATOM 1696 C CA . GLN A 1 228 ? -0.169 31.067 26.547 1.00 23.64 225 GLN A CA 1
ATOM 1697 C C . GLN A 1 228 ? -1.085 31.578 25.432 1.00 27.70 225 GLN A C 1
ATOM 1698 O O . GLN A 1 228 ? -1.446 30.820 24.513 1.00 24.69 225 GLN A O 1
ATOM 1704 N N . PRO A 1 229 ? -1.506 32.844 25.487 1.00 21.65 226 PRO A N 1
ATOM 1705 C CA . PRO A 1 229 ? -2.580 33.289 24.575 1.00 31.83 226 PRO A CA 1
ATOM 1706 C C . PRO A 1 229 ? -2.177 33.329 23.106 1.00 24.32 226 PRO A C 1
ATOM 1707 O O . PRO A 1 229 ? -3.046 33.199 22.240 1.00 26.20 226 PRO A O 1
ATOM 1711 N N . ASP A 1 230 ? -0.903 33.490 22.780 1.00 23.04 227 ASP A N 1
ATOM 1712 C CA . ASP A 1 230 ? -0.510 33.498 21.377 1.00 21.95 227 ASP A CA 1
ATOM 1713 C C . ASP A 1 230 ? 0.103 32.172 20.921 1.00 24.47 227 ASP A C 1
ATOM 1714 O O . ASP A 1 230 ? 0.554 32.062 19.766 1.00 25.39 227 ASP A O 1
ATOM 1719 N N . VAL A 1 231 ? 0.095 31.163 21.787 1.00 21.64 228 VAL A N 1
ATOM 1720 C CA . VAL A 1 231 ? 0.515 29.804 21.461 1.00 22.15 228 VAL A CA 1
ATOM 1721 C C . VAL A 1 231 ? -0.744 28.973 21.224 1.00 25.31 228 VAL A C 1
ATOM 1722 O O . VAL A 1 231 ? -1.507 28.703 22.159 1.00 26.11 228 VAL A O 1
ATOM 1726 N N . ASP A 1 232 ? -0.9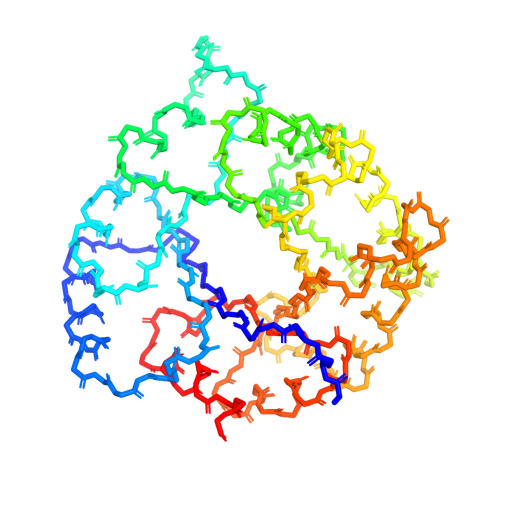56 28.540 19.981 1.00 22.01 229 ASP A N 1
ATOM 1727 C CA . ASP A 1 232 ? -2.176 27.844 19.586 1.00 25.59 229 ASP A CA 1
ATOM 1728 C C . ASP A 1 232 ? -2.024 26.334 19.539 1.00 22.12 229 ASP A C 1
ATOM 1729 O O . ASP A 1 232 ? -2.983 25.640 19.190 1.00 25.04 229 ASP A O 1
ATOM 1734 N N . GLY A 1 233 ? -0.856 25.811 19.872 1.00 22.28 230 GLY A N 1
ATOM 1735 C CA . GLY A 1 233 ? -0.648 24.380 19.802 1.00 26.23 230 GLY A CA 1
ATOM 1736 C C . GLY A 1 233 ? 0.829 24.073 19.651 1.00 22.89 230 GLY A C 1
ATOM 1737 O O . GLY A 1 233 ? 1.684 24.908 19.948 1.00 19.70 230 GLY A O 1
ATOM 1738 N N . PHE A 1 234 ? 1.103 22.867 19.155 1.00 17.47 231 PHE A N 1
ATOM 1739 C CA . PHE A 1 234 ? 2.445 22.322 19.262 1.00 18.53 231 PHE A CA 1
ATOM 1740 C C . PHE A 1 234 ? 2.874 21.688 17.949 1.00 19.03 231 PHE A C 1
ATOM 1741 O O . PHE A 1 234 ? 2.056 21.178 17.180 1.00 21.13 231 PHE A O 1
ATOM 1749 N N . LEU A 1 235 ? 4.175 21.731 17.703 1.00 17.49 232 LEU A N 1
ATOM 1750 C CA . LEU A 1 235 ? 4.797 20.895 16.688 1.00 17.74 232 LEU A CA 1
ATOM 1751 C C . LEU A 1 235 ? 5.807 20.029 17.429 1.00 19.70 232 LEU A C 1
ATOM 1752 O O . LEU A 1 235 ? 6.791 20.539 17.971 1.00 21.35 232 LEU A O 1
ATOM 1757 N N . VAL A 1 236 ? 5.543 18.726 17.463 1.00 18.21 233 VAL A N 1
ATOM 1758 C CA . VAL A 1 236 ? 6.197 17.783 18.366 1.00 18.05 233 VAL A CA 1
ATOM 1759 C C . VAL A 1 236 ? 7.073 16.838 17.555 1.00 19.84 233 VAL A C 1
ATOM 1760 O O . VAL A 1 236 ? 6.600 16.216 16.598 1.00 18.83 233 VAL A O 1
ATOM 1764 N N . GLY A 1 237 ? 8.329 16.701 17.956 1.00 18.41 234 GLY A N 1
ATOM 1765 C CA . GLY A 1 237 ? 9.239 15.803 17.269 1.00 18.38 234 GLY A CA 1
ATOM 1766 C C . GLY A 1 237 ? 9.387 14.482 18.000 1.00 19.88 234 GLY A C 1
ATOM 1767 O O . GLY A 1 237 ? 8.564 13.581 17.825 1.00 16.24 234 GLY A O 1
ATOM 1768 N N . GLY A 1 238 ? 10.423 14.371 18.839 1.00 17.47 235 GLY A N 1
ATOM 1769 C CA . GLY A 1 238 ? 10.662 13.128 19.559 1.00 21.18 235 GLY A CA 1
ATOM 1770 C C . GLY A 1 238 ? 9.424 12.551 20.222 1.00 18.53 235 GLY A C 1
ATOM 1771 O O . GLY A 1 238 ? 9.167 11.349 20.132 1.00 22.74 235 GLY A O 1
ATOM 1772 N N . ALA A 1 239 ? 8.615 13.394 20.862 1.00 18.81 236 ALA A N 1
ATOM 1773 C CA . ALA A 1 239 ? 7.501 12.841 21.627 1.00 21.89 236 ALA A CA 1
ATOM 1774 C C . ALA A 1 239 ? 6.330 12.400 20.755 1.00 24.31 236 ALA A C 1
ATOM 1775 O O . ALA A 1 239 ? 5.434 11.710 21.261 1.00 20.80 236 ALA A O 1
ATOM 1777 N N . SER A 1 240 ? 6.315 12.756 19.463 1.00 17.51 237 SER A N 1
ATOM 1778 C CA . SER A 1 240 ? 5.244 12.285 18.589 1.00 20.77 237 SER A CA 1
ATOM 1779 C C . SER A 1 240 ? 5.452 10.848 18.121 1.00 18.74 237 SER A C 1
ATOM 1780 O O . SER A 1 240 ? 4.580 10.309 17.437 1.00 17.69 237 SER A O 1
ATOM 1783 N N . LEU A 1 241 ? 6.575 10.217 18.476 1.00 19.48 238 LEU A N 1
ATOM 1784 C CA . LEU A 1 241 ? 6.795 8.799 18.224 1.00 22.75 238 LEU A CA 1
ATOM 1785 C C . LEU A 1 241 ? 6.354 7.927 19.386 1.00 26.28 238 LEU A C 1
ATOM 1786 O O . LEU A 1 241 ? 6.367 6.698 19.260 1.00 24.62 238 LEU A O 1
ATOM 1791 N N . LYS A 1 242 ? 5.998 8.533 20.505 1.00 24.03 239 LYS A N 1
ATOM 1792 C CA . LYS A 1 242 ? 5.705 7.858 21.759 1.00 26.44 239 LYS A CA 1
ATOM 1793 C C . LYS A 1 242 ? 4.237 8.024 22.117 1.00 26.92 239 LYS A C 1
ATOM 1794 O O . LYS A 1 242 ? 3.578 8.949 21.637 1.00 28.73 239 LYS A O 1
ATOM 1800 N N . PRO A 1 243 ? 3.693 7.168 22.990 1.00 33.70 240 PRO A N 1
ATOM 1801 C CA . PRO A 1 243 ? 2.320 7.400 23.480 1.00 25.26 240 PRO A CA 1
ATOM 1802 C C . PRO A 1 243 ? 2.137 8.756 24.159 1.00 29.22 240 PRO A C 1
ATOM 1803 O O . PRO A 1 243 ? 0.997 9.235 24.253 1.00 25.79 240 PRO A O 1
ATOM 1807 N N . ASP A 1 244 ? 3.226 9.398 24.609 1.00 24.99 241 ASP A N 1
ATOM 1808 C CA . ASP A 1 244 ? 3.148 10.752 25.158 1.00 26.00 241 ASP A CA 1
ATOM 1809 C C . ASP A 1 244 ? 2.409 11.726 24.246 1.00 27.43 241 ASP A C 1
ATOM 1810 O O . ASP A 1 244 ? 1.834 12.708 24.731 1.00 26.38 241 ASP A O 1
ATOM 1815 N N . PHE A 1 245 ? 2.464 11.508 22.924 1.00 25.17 242 PHE A N 1
ATOM 1816 C CA . PHE A 1 245 ? 1.765 12.387 21.990 1.00 25.30 242 PHE A CA 1
ATOM 1817 C C . PHE A 1 245 ? 0.286 12.508 22.337 1.00 25.99 242 PHE A C 1
ATOM 1818 O O . PHE A 1 245 ? -0.327 13.557 22.094 1.00 24.90 242 PHE A O 1
ATOM 1826 N N . ILE A 1 246 ? -0.303 11.449 22.903 1.00 26.50 243 ILE A N 1
ATOM 1827 C CA . ILE A 1 246 ? -1.709 11.497 23.305 1.00 27.23 243 ILE A CA 1
ATOM 1828 C C . ILE A 1 246 ? -1.904 12.494 24.431 1.00 26.60 243 ILE A C 1
ATOM 1829 O O . ILE A 1 246 ? -2.858 13.283 24.426 1.00 29.06 243 ILE A O 1
ATOM 1834 N N . THR A 1 247 ? -1.006 12.473 25.418 1.00 27.03 244 THR A N 1
ATOM 1835 C CA . THR A 1 247 ? -1.089 13.416 26.525 1.00 28.84 244 THR A CA 1
ATOM 1836 C C . THR A 1 247 ? -0.953 14.845 26.029 1.00 27.80 244 THR A C 1
ATOM 1837 O O . THR A 1 247 ? -1.662 15.750 26.487 1.00 25.69 244 THR A O 1
ATOM 1841 N N . ILE A 1 248 ? -0.032 15.062 25.092 1.00 25.66 245 ILE A N 1
ATOM 1842 C CA . ILE A 1 248 ? 0.168 16.390 24.536 1.00 23.85 245 ILE A CA 1
ATOM 1843 C C . ILE A 1 248 ? -1.086 16.851 23.805 1.00 26.94 245 ILE A C 1
ATOM 1844 O O . ILE A 1 248 ? -1.492 18.013 23.919 1.00 26.45 245 ILE A O 1
ATOM 1849 N N . ILE A 1 249 ? -1.720 15.950 23.046 1.00 23.02 246 ILE A N 1
ATOM 1850 C CA . ILE A 1 249 ? -2.947 16.309 22.340 1.00 25.50 246 ILE A CA 1
ATOM 1851 C C . ILE A 1 249 ? -4.005 16.782 23.328 1.00 30.80 246 ILE A C 1
ATOM 1852 O O . ILE A 1 249 ? -4.783 17.701 23.038 1.00 34.76 246 ILE A O 1
ATOM 1857 N N . ASN A 1 250 ? -4.034 16.180 24.519 1.00 29.41 247 ASN A N 1
ATOM 1858 C CA . ASN A 1 250 ? -5.045 16.460 25.533 1.00 36.98 247 ASN A CA 1
ATOM 1859 C C . ASN A 1 250 ? -4.609 17.532 26.534 1.00 32.59 247 ASN A C 1
ATOM 1860 O O . ASN A 1 250 ? -5.217 17.647 27.601 1.00 37.36 247 ASN A O 1
ATOM 1865 N N . ALA A 1 251 ? -3.592 18.334 26.202 1.00 34.25 248 ALA A N 1
ATOM 1866 C CA . ALA A 1 251 ? -3.057 19.309 27.158 1.00 36.54 248 ALA A CA 1
ATOM 1867 C C . ALA A 1 251 ? -4.017 20.476 27.412 1.00 40.19 248 ALA A C 1
ATOM 1868 O O . ALA A 1 251 ? -4.107 20.973 28.540 1.00 46.89 248 ALA A O 1
ATOM 1870 N N . ARG A 1 252 ? -4.709 20.953 26.380 1.00 44.44 249 ARG A N 1
ATOM 1871 C CA . ARG A 1 252 ? -5.665 22.045 26.527 1.00 44.31 249 ARG A CA 1
ATOM 1872 C C . ARG A 1 252 ? -7.056 21.553 26.873 1.00 47.79 249 ARG A C 1
ATOM 1873 O O . ARG A 1 252 ? -8.012 22.334 26.816 1.00 54.96 249 ARG A O 1
ATOM 1881 N N . ARG A 1 253 ? -7.194 20.281 27.220 1.00 54.61 250 ARG A N 1
ATOM 1882 C CA . ARG A 1 253 ? -8.499 19.728 27.534 1.00 55.23 250 ARG A CA 1
ATOM 1883 C C . ARG A 1 253 ? -8.906 20.146 28.938 1.00 61.15 250 ARG A C 1
ATOM 1884 O O . ARG A 1 253 ? -8.052 20.284 29.818 1.00 51.52 250 ARG A O 1
#

Sequence (252 aa):
PHMTRKLFVGGNWKMNGSYSHINTFFDDTLQKADTDPNADIVIGVPACYLKYAQDKAPKGIKIAAENCYKVGSGAFTGEISTEMIKDCGCEWVILGHSERRHIFGESNELIGEKVKHALDSGLNVIPCIGELLSEREAGKTNDVCFAQMDAIAKNVPSKEAWDKVVIAYEPVWAIGTGKTATPAQAQEVHKVVRDWIRKHVDAGIADKVRILYGGSVTASNAKDLGTQPDVDGFLVGGASLKPDFITIINARR

Solvent-accessible surface area: 10546 Å² total; per-residue (Å²): 101,16,132,104,11,97,5,0,0,0,1,8,1,46,184,71,30,42,118,81,54,0,70,89,15,5,94,55,6,86,105,31,100,34,15,118,60,13,38,9,4,0,0,0,23,44,95,32,4,122,75,0,32,93,50,14,25,111,69,11,72,0,0,2,43,28,1,40,64,62,29,93,64,102,89,149,74,64,53,7,0,87,99,0,88,125,34,48,2,72,24,0,2,0,1,9,14,48,66,26,81,121,122,62,16,59,56,118,38,1,0,60,2,0,93,37,0,17,85,16,40,0,14,0,2,0,3,4,3,0,55,91,73,42,66,132,70,66,64,18,61,91,24,1,64,55,9,0,73,5,0,15,143,21,14,64,56,84,73,17,14,119,75,4,1,0,0,1,10,0,30,40,0,28,78,86,61,54,34,3,70,48,74,65,0,33,58,9,0,57,42,0,5,67,20,0,92,152,102,50,58,48,41,19,0,41,84,6,37,0,0,0,0,4,24,5,54,33,106,40,0,116,83,1,1,67,40,56,14,0,0,0,0,4,2,19,53,10,0,48,108,91,50,0,30,70,0,0,37,14,76,145

B-factor: mean 25.66, std 7.73, range [13.17, 72.49]

Organism: Taenia solium (NCBI:txid6204)

CATH classification: 3.20.20.70